Protein AF-0000000083139436 (afdb_homodimer)

Sequence (234 aa):
MANYTKTTIGKENRIELHEKLSLTGAEISLNELPAGANVPFVHSHKENEEIYGILSDNGKAIIDGEEISLSTGDWLKIAPAAKRQFFASDISGITYICIQVKENSLEHFTAEDAVIGMANYTKTTIGKENRIELHEKLSLTGAEISLNELPAGANVPFVHSHKENEEIYGILSDNGKAIIDGEEISLSTGDWLKIAPAAKRQFFASDISGITYICIQVKENSLEHFTAEDAVIG

Foldseek 3Di:
DDPFADDDDDDDQKDWCCVVGVDDFKIKMKHKFFAFDKDPDKDFADFKKKKKAWQAAWWWKAWQRDIGTGHHGDMDIDGRVIIMMIGHHNPGMTIMMMIIGGPPPDDDDDPRPDDDD/DDPFADDDDDDDQKDWCCVVGVDDFKIKMKHKFFAFDKDPDKDFADFKKKKKAWQAAWWWKQWQRDIGTGHHGDMDIDDRVIIMMIGHHNPGMTIMMMIIGGPPPDDDDDPRPDDDD

InterPro domains:
  IPR011051 RmlC-like cupin domain superfamily [SSF51182] (25-113)
  IPR014710 RmlC-like jelly roll fold [G3DSA:2.60.120.10] (4-113)

Solvent-accessible surface area (backbone atoms only — not comparable to full-atom values): 11478 Å² total; per-residue (Å²): 129,75,52,53,36,72,47,72,58,80,87,63,52,64,46,68,40,28,78,75,42,62,50,42,21,42,42,40,34,42,39,49,36,50,48,58,35,60,57,92,56,36,30,26,28,74,55,34,27,37,39,37,37,30,70,37,52,32,30,34,34,34,50,72,82,41,79,42,83,42,39,54,40,27,37,36,31,36,39,21,78,35,34,37,34,47,34,25,26,75,86,37,33,24,31,33,39,41,39,38,19,31,52,68,51,40,85,62,56,68,79,77,24,45,44,82,99,131,76,51,54,36,72,46,72,58,79,88,63,52,64,44,69,41,27,77,75,42,62,49,41,21,42,42,40,34,44,38,50,36,51,49,59,35,59,58,91,56,39,32,27,27,76,55,36,27,36,37,37,36,31,72,36,52,32,29,34,34,35,49,70,83,41,80,40,83,39,39,55,40,28,36,34,31,36,40,22,78,36,36,37,34,44,34,24,26,75,88,38,33,24,31,34,39,41,39,37,18,29,51,67,52,39,85,62,55,65,78,77,25,47,42,79,99

Radius of gyration: 17.18 Å; Cα contacts (8 Å, |Δi|>4): 654; chains: 2; bounding box: 32×51×44 Å

Organism: NCBI:txid33039

pLDDT: mean 97.53, std 3.24, range [72.38, 98.94]

Secondary structure (DSSP, 8-state):
--SEEEEE--S-SEEE-HHHHT-SS-EEEEEEEPTT-B-SS-EEESSEEEEEEEEEEEEEEEETTEEEEEETTEEEEE-TT--EEEEE-SSS-EEEEEEEEETT-----GGGTEEE-/--SEEEEE--S-SEEE-HHHHT-SS-EEEEEEEPTT-B-SS-EEESSEEEEEEEEEEEEEEEETTEEEEEETTEEEEE-TT--EEEEE-SSS-EEEEEEEEETT-----GGGTEEE-

Nearest PDB structures (foldseek):
  3cew-assembly1_A  TM=9.842E-01  e=1.072E-16  Bacteroides fragilis NCTC 9343
  6b8w-assembly1_B  TM=8.041E-01  e=2.301E-05  Enterobacter cloacae subsp. cloacae ATCC 13047
  1sef-assembly1_A  TM=8.215E-01  e=6.369E-05  Enterococcus faecalis V583
  2vpv-assembly1_B  TM=8.273E-01  e=9.778E-05  Saccharomyces cerevisiae
  1rc6-assembly1_A  TM=7.738E-01  e=1.032E-04  Escherichia coli

Structure (mmCIF, N/CA/C/O backbone):
data_AF-0000000083139436-model_v1
#
loop_
_entity.id
_entity.type
_entity.pdbx_description
1 polymer 'Cupin domain-containing protein'
#
loop_
_atom_site.group_PDB
_atom_site.id
_atom_site.type_symbol
_atom_site.label_atom_id
_atom_site.label_alt_id
_atom_site.label_comp_id
_atom_site.label_asym_id
_atom_site.label_entity_id
_atom_site.label_seq_id
_atom_site.pdbx_PDB_ins_code
_atom_site.Cartn_x
_atom_site.Cartn_y
_atom_site.Cartn_z
_atom_site.occupancy
_atom_site.B_iso_or_equiv
_atom_site.auth_seq_id
_atom_site.auth_comp_id
_atom_site.auth_asym_id
_atom_site.auth_atom_id
_atom_site.pdbx_PDB_model_num
ATOM 1 N N . MET A 1 1 ? -16.359 19.719 -0.354 1 72.38 1 MET A N 1
ATOM 2 C CA . MET A 1 1 ? -16.156 18.312 -0.022 1 72.38 1 MET A CA 1
ATOM 3 C C . MET A 1 1 ? -14.75 18.094 0.543 1 72.38 1 MET A C 1
ATOM 5 O O . MET A 1 1 ? -13.82 18.844 0.222 1 72.38 1 MET A O 1
ATOM 9 N N . ALA A 1 2 ? -14.594 17.219 1.49 1 91.56 2 ALA A N 1
ATOM 10 C CA . ALA A 1 2 ? -13.305 17.016 2.137 1 91.56 2 ALA A CA 1
ATOM 11 C C . ALA A 1 2 ? -12.273 16.484 1.148 1 91.56 2 ALA A C 1
ATOM 13 O O . ALA A 1 2 ? -12.617 15.734 0.23 1 91.56 2 ALA A O 1
ATOM 14 N N . ASN A 1 3 ? -11.078 16.844 1.243 1 97.5 3 ASN A N 1
ATOM 15 C CA . ASN A 1 3 ? -10 16.391 0.378 1 97.5 3 ASN A CA 1
ATOM 16 C C . ASN A 1 3 ? -9.383 15.094 0.885 1 97.5 3 ASN A C 1
ATOM 18 O O . ASN A 1 3 ? -8.227 14.781 0.578 1 97.5 3 ASN A O 1
ATOM 22 N N . TYR A 1 4 ? -10.18 14.461 1.749 1 98.38 4 TYR A N 1
ATOM 23 C CA . TYR A 1 4 ? -9.75 13.156 2.234 1 98.38 4 TYR A CA 1
ATOM 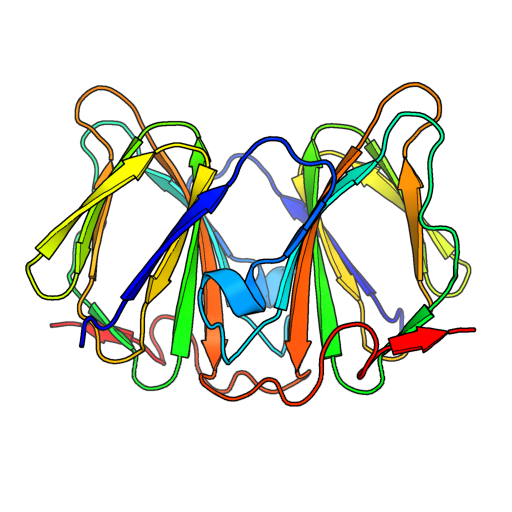24 C C . TYR A 1 4 ? -10.945 12.242 2.475 1 98.38 4 TYR A C 1
ATOM 26 O O . TYR A 1 4 ? -12.07 12.711 2.637 1 98.38 4 TYR A O 1
ATOM 34 N N . THR A 1 5 ? -10.734 10.977 2.441 1 98.38 5 THR A N 1
ATOM 35 C CA . THR A 1 5 ? -11.664 9.938 2.887 1 98.38 5 THR A CA 1
ATOM 36 C C . THR A 1 5 ? -10.977 8.992 3.877 1 98.38 5 THR A C 1
ATOM 38 O O . THR A 1 5 ? -9.773 8.742 3.773 1 98.38 5 THR A O 1
ATOM 41 N N . LYS A 1 6 ? -11.711 8.578 4.82 1 98.5 6 LYS A N 1
ATOM 42 C CA . LYS A 1 6 ? -11.195 7.664 5.836 1 98.5 6 LYS A CA 1
ATOM 43 C C . LYS A 1 6 ? -12.133 6.48 6.043 1 98.5 6 LYS A C 1
ATOM 45 O O . LYS A 1 6 ? -13.359 6.633 5.98 1 98.5 6 LYS A O 1
ATOM 50 N N . THR A 1 7 ? -11.578 5.352 6.25 1 98.62 7 THR A N 1
ATOM 51 C CA . THR A 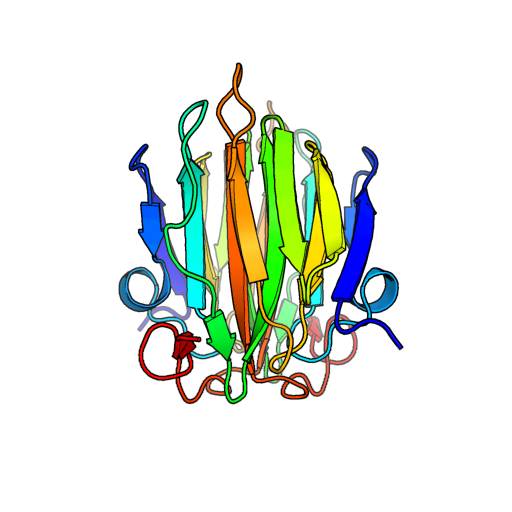1 7 ? -12.344 4.176 6.664 1 98.62 7 THR A CA 1
ATOM 52 C C . THR A 1 7 ? -11.586 3.383 7.723 1 98.62 7 THR A C 1
ATOM 54 O O . THR A 1 7 ? -10.391 3.604 7.93 1 98.62 7 THR A O 1
ATOM 57 N N . THR A 1 8 ? -12.266 2.57 8.422 1 98.5 8 THR A N 1
ATOM 58 C CA . THR A 1 8 ? -11.688 1.604 9.344 1 98.5 8 THR A CA 1
ATOM 59 C C . THR A 1 8 ? -12.008 0.178 8.906 1 98.5 8 THR A C 1
ATOM 61 O O . THR A 1 8 ? -13.164 -0.152 8.656 1 98.5 8 THR A O 1
ATOM 64 N N . ILE A 1 9 ? -10.906 -0.567 8.812 1 97.56 9 ILE A N 1
ATOM 65 C CA . ILE A 1 9 ? -11.156 -1.911 8.305 1 97.56 9 ILE A CA 1
ATOM 66 C C . ILE A 1 9 ? -11.352 -2.875 9.477 1 97.56 9 ILE A C 1
ATOM 68 O O . ILE A 1 9 ? -10.898 -2.607 10.586 1 97.56 9 ILE A O 1
ATOM 72 N N . GLY A 1 10 ? -12.055 -3.924 9.234 1 91.88 10 GLY A N 1
ATOM 73 C CA . GLY A 1 10 ? -12.25 -4.992 10.203 1 91.88 10 GLY A CA 1
ATOM 74 C C . GLY A 1 10 ? -11.266 -6.133 10.039 1 91.88 10 GLY A C 1
ATOM 75 O O . GLY A 1 10 ? -10.141 -5.93 9.578 1 91.88 10 GLY A O 1
ATOM 76 N N . LYS A 1 11 ? -11.641 -7.324 10.492 1 88.75 11 LYS A N 1
ATOM 77 C CA . LYS A 1 11 ? -10.766 -8.492 10.477 1 88.75 11 LYS A CA 1
ATOM 78 C C . LYS A 1 11 ? -11.188 -9.484 9.398 1 88.75 11 LYS A C 1
ATOM 80 O O . LYS A 1 11 ? -11 -10.695 9.555 1 88.75 11 LYS A O 1
ATOM 85 N N . GLU A 1 12 ? -11.766 -8.93 8.344 1 93.81 12 GLU A N 1
ATOM 86 C CA . GLU A 1 12 ? -12.141 -9.812 7.246 1 93.81 12 GLU A CA 1
ATOM 87 C C . GLU A 1 12 ? -10.906 -10.414 6.578 1 93.81 12 GLU A C 1
ATOM 89 O O . GLU A 1 12 ? -9.82 -9.82 6.613 1 93.81 12 GLU A O 1
ATOM 94 N N . ASN A 1 13 ? -11.078 -11.664 5.961 1 95.81 13 ASN A N 1
ATOM 95 C CA . ASN A 1 13 ? -9.977 -12.367 5.316 1 95.81 13 ASN A CA 1
ATOM 96 C C . ASN A 1 13 ? -9.445 -11.594 4.113 1 95.81 13 ASN A C 1
ATOM 98 O O . ASN A 1 13 ? -8.273 -11.727 3.754 1 95.81 13 ASN A O 1
ATOM 102 N N . ARG A 1 14 ? -10.359 -10.859 3.508 1 96.94 14 ARG A N 1
ATOM 103 C CA . ARG A 1 14 ? -9.961 -10.031 2.377 1 96.94 14 ARG A CA 1
ATOM 104 C C . ARG A 1 14 ? -10.75 -8.727 2.357 1 96.94 14 ARG A C 1
ATOM 106 O O . ARG A 1 14 ? -11.977 -8.734 2.459 1 96.94 14 ARG A O 1
ATOM 113 N N . ILE A 1 15 ? -10.031 -7.629 2.268 1 97.94 15 ILE A N 1
ATOM 114 C CA . ILE A 1 15 ? -10.633 -6.301 2.18 1 97.94 15 ILE A CA 1
ATOM 115 C C . ILE A 1 15 ? -10.078 -5.566 0.961 1 97.94 15 ILE A C 1
ATOM 117 O O . ILE A 1 15 ? -8.883 -5.609 0.69 1 97.94 15 ILE A O 1
ATOM 121 N N . GLU A 1 16 ? -10.938 -4.918 0.203 1 98.25 16 GLU A N 1
ATOM 122 C CA . GLU A 1 16 ? -10.547 -4.062 -0.916 1 98.25 16 GLU A CA 1
ATOM 123 C C . GLU A 1 16 ? -10.859 -2.598 -0.62 1 98.25 16 GLU A C 1
ATOM 125 O O . GLU A 1 16 ? -11.945 -2.27 -0.14 1 98.25 16 GLU A O 1
ATOM 130 N N . LEU A 1 17 ? -9.93 -1.745 -0.967 1 98.75 17 LEU A N 1
ATOM 131 C CA . LEU A 1 17 ? -10.039 -0.382 -0.457 1 98.75 17 LEU A CA 1
ATOM 132 C C . LEU A 1 17 ? -10.453 0.581 -1.564 1 98.75 17 LEU A C 1
ATOM 134 O O . LEU A 1 17 ? -10.836 1.722 -1.29 1 98.75 17 LEU A O 1
ATOM 138 N N . HIS A 1 18 ? -10.43 0.183 -2.816 1 98.69 18 HIS A N 1
ATOM 139 C CA . HIS A 1 18 ? -10.656 1.098 -3.93 1 98.69 18 HIS A CA 1
ATOM 140 C C . HIS A 1 18 ? -12 1.811 -3.791 1 98.69 18 HIS A C 1
ATOM 142 O O . HIS A 1 18 ? -12.055 3.043 -3.771 1 98.69 18 HIS A O 1
ATOM 148 N N . GLU A 1 19 ? -13.031 1.096 -3.654 1 97.88 19 GLU A N 1
ATOM 149 C CA . GLU A 1 19 ? -14.352 1.693 -3.535 1 97.88 19 GLU A CA 1
ATOM 150 C C . GLU A 1 19 ? -14.531 2.375 -2.182 1 97.88 19 GLU A C 1
ATOM 152 O O . GLU A 1 19 ? -15.102 3.463 -2.1 1 97.88 19 GLU A O 1
ATOM 157 N N . LYS A 1 20 ? -14.031 1.757 -1.074 1 98.12 20 LYS A N 1
ATOM 158 C CA . LYS A 1 20 ? -14.227 2.273 0.278 1 98.12 20 LYS A CA 1
ATOM 159 C C . LYS A 1 20 ? -13.617 3.666 0.426 1 98.12 20 LYS A C 1
ATOM 161 O O . LYS A 1 20 ? -14.125 4.492 1.188 1 98.12 20 LYS A O 1
ATOM 166 N N . LEU A 1 21 ? -12.562 3.91 -0.304 1 98.69 21 LEU A N 1
ATOM 167 C CA . LEU A 1 21 ? -11.836 5.164 -0.151 1 98.69 21 LEU A CA 1
ATOM 168 C C . LEU A 1 21 ? -11.922 6.004 -1.422 1 98.69 21 LEU A C 1
ATOM 170 O O . LEU A 1 21 ? -11.367 7.102 -1.485 1 98.69 21 LEU A O 1
ATOM 174 N N . SER A 1 22 ? -12.602 5.469 -2.445 1 98.38 22 SER A N 1
ATOM 175 C CA . SER A 1 22 ? -12.664 6.133 -3.744 1 98.38 22 SER A CA 1
ATOM 176 C C . SER A 1 22 ? -11.266 6.406 -4.293 1 98.38 22 SER A C 1
ATOM 178 O O . SER A 1 22 ? -10.969 7.527 -4.711 1 98.38 22 SER A O 1
ATOM 180 N N . LEU A 1 23 ? -10.445 5.395 -4.238 1 98.81 23 LEU A N 1
ATOM 181 C CA . LEU A 1 23 ? -9.094 5.531 -4.766 1 98.81 23 LEU A CA 1
ATOM 182 C C . LEU A 1 23 ? -9.117 5.75 -6.273 1 98.81 23 LEU A C 1
ATOM 184 O O . LEU A 1 23 ? -9.969 5.191 -6.973 1 98.81 23 LEU A O 1
ATOM 188 N N . THR A 1 24 ? -8.141 6.512 -6.766 1 98.88 24 THR A N 1
ATOM 189 C CA . THR A 1 24 ? -8.141 6.785 -8.195 1 98.88 24 THR A CA 1
ATOM 190 C C . THR A 1 24 ? -6.824 6.336 -8.836 1 98.88 24 THR A C 1
ATOM 192 O O . THR A 1 24 ? -6.746 6.16 -10.047 1 98.88 24 THR A O 1
ATOM 195 N N . GLY A 1 25 ? -5.762 6.133 -8.047 1 98.81 25 GLY A N 1
ATOM 196 C CA . GLY A 1 25 ? -4.465 5.785 -8.602 1 98.81 25 GLY A CA 1
ATOM 197 C C . GLY A 1 25 ? -4.031 4.367 -8.266 1 98.81 25 GLY A C 1
ATOM 198 O O . GLY A 1 25 ? -2.996 3.9 -8.742 1 98.81 25 GLY A O 1
ATOM 199 N N . ALA A 1 26 ? -4.871 3.654 -7.465 1 98.94 26 ALA A N 1
ATOM 200 C CA . ALA A 1 26 ? -4.484 2.314 -7.031 1 98.94 26 ALA A CA 1
ATOM 201 C C . ALA A 1 26 ? -5.707 1.49 -6.641 1 98.94 26 ALA A C 1
ATOM 203 O O . ALA A 1 26 ? -6.762 2.045 -6.324 1 98.94 26 ALA A O 1
ATOM 204 N N . GLU A 1 27 ? -5.621 0.234 -6.758 1 98.81 27 GLU A N 1
ATOM 205 C CA . GLU A 1 27 ? -6.426 -0.725 -6.008 1 98.81 27 GLU A CA 1
ATOM 206 C C . GLU A 1 27 ? -5.594 -1.415 -4.93 1 98.81 27 GLU A C 1
ATOM 208 O O . GLU A 1 27 ? -4.484 -1.877 -5.195 1 98.81 27 GLU A O 1
ATOM 213 N N . ILE A 1 28 ? -6.062 -1.432 -3.676 1 98.94 28 ILE A N 1
ATOM 214 C CA . ILE A 1 28 ? -5.352 -2.039 -2.555 1 98.94 28 ILE A CA 1
ATOM 215 C C . ILE A 1 28 ? -6.234 -3.105 -1.904 1 98.94 28 ILE A C 1
ATOM 217 O O . ILE A 1 28 ? -7.426 -2.883 -1.678 1 98.94 28 ILE A O 1
ATOM 221 N N . SER A 1 29 ? -5.648 -4.234 -1.656 1 98.75 29 SER A N 1
ATOM 222 C CA . SER A 1 29 ? -6.332 -5.246 -0.857 1 98.75 29 SER A CA 1
ATOM 223 C C . SER A 1 29 ? -5.457 -5.723 0.297 1 98.75 29 SER A C 1
ATOM 225 O O . SER A 1 29 ? -4.23 -5.801 0.162 1 98.75 29 SER A O 1
ATOM 227 N N . LEU A 1 30 ? -6.051 -5.938 1.401 1 98.69 30 LEU A N 1
ATOM 228 C CA . LEU A 1 30 ? -5.473 -6.656 2.531 1 98.69 30 LEU A CA 1
ATOM 229 C C . LEU A 1 30 ? -5.992 -8.086 2.588 1 98.69 30 LEU A C 1
ATOM 231 O O . LEU A 1 30 ? -7.203 -8.312 2.516 1 98.69 30 LEU A O 1
ATOM 235 N N . ASN A 1 31 ? -5.051 -9 2.703 1 98.62 31 ASN A N 1
ATOM 236 C CA . ASN A 1 31 ? -5.387 -10.398 2.506 1 98.62 31 ASN A CA 1
ATOM 237 C C . ASN A 1 31 ? -4.844 -11.273 3.637 1 98.62 31 ASN A C 1
ATOM 239 O O . ASN A 1 31 ? -3.717 -11.07 4.094 1 98.62 31 ASN A O 1
ATOM 243 N N . GLU A 1 32 ? -5.641 -12.172 4.039 1 98 32 GLU A N 1
ATOM 244 C CA . GLU A 1 32 ? -5.223 -13.242 4.938 1 98 32 GLU A CA 1
ATOM 245 C C . GLU A 1 32 ? -5.543 -14.617 4.348 1 98 32 GLU A C 1
ATOM 247 O O . GLU A 1 32 ? -6.699 -14.906 4.035 1 98 32 GLU A O 1
ATOM 252 N N . LEU A 1 33 ? -4.523 -15.43 4.129 1 98.38 33 LEU A N 1
ATOM 253 C CA . LEU A 1 33 ? -4.691 -16.828 3.768 1 98.38 33 LEU A CA 1
ATOM 254 C C . LEU A 1 33 ? -4.441 -17.734 4.969 1 98.38 33 LEU A C 1
ATOM 256 O O . LEU A 1 33 ? -3.41 -17.625 5.637 1 98.38 33 LEU A O 1
ATOM 260 N N . PRO A 1 34 ? -5.379 -18.609 5.262 1 97.88 34 PRO A N 1
ATOM 261 C CA . PRO A 1 34 ? -5.113 -19.547 6.348 1 97.88 34 PRO A CA 1
ATOM 262 C C . PRO A 1 34 ? -4.031 -20.562 5.996 1 97.88 34 PRO A C 1
ATOM 264 O O . PRO A 1 34 ? -3.656 -20.703 4.824 1 97.88 34 PRO A O 1
ATOM 267 N N . ALA A 1 35 ? -3.572 -21.219 7.055 1 98.44 35 ALA A N 1
ATOM 268 C CA . ALA A 1 35 ? -2.564 -22.266 6.852 1 98.44 35 ALA A CA 1
ATOM 269 C C . ALA A 1 35 ? -3.008 -23.25 5.777 1 98.44 35 ALA A C 1
ATOM 271 O O . ALA A 1 35 ? -4.16 -23.688 5.766 1 98.44 35 ALA A O 1
ATOM 272 N N . GLY A 1 36 ? -2.127 -23.5 4.82 1 98.38 36 GLY A N 1
ATOM 273 C CA . GLY A 1 36 ? -2.375 -24.5 3.799 1 98.38 36 GLY A CA 1
ATOM 274 C C . GLY A 1 36 ? -3.189 -23.984 2.633 1 98.38 36 GLY A C 1
ATOM 275 O O . GLY A 1 36 ? -3.346 -24.656 1.619 1 98.38 36 GLY A O 1
ATOM 276 N N . ALA A 1 37 ? -3.699 -22.797 2.717 1 98.44 37 ALA A N 1
ATOM 277 C CA . ALA A 1 37 ? -4.543 -22.234 1.663 1 98.44 37 ALA A CA 1
ATOM 278 C C . ALA A 1 37 ? -3.703 -21.594 0.572 1 98.44 37 ALA A C 1
ATOM 280 O O . ALA A 1 37 ? -2.494 -21.406 0.738 1 98.44 37 ALA A O 1
ATOM 281 N N . ASN A 1 38 ? -4.297 -21.344 -0.563 1 98.25 38 ASN A N 1
ATOM 282 C CA . ASN A 1 38 ? -3.658 -20.656 -1.676 1 98.25 38 ASN A CA 1
ATOM 283 C C . ASN A 1 38 ? -4.68 -19.906 -2.529 1 98.25 38 ASN A C 1
ATOM 285 O O . ASN A 1 38 ? -5.883 -20.172 -2.434 1 98.25 38 ASN A O 1
ATOM 289 N N . VAL A 1 39 ? -4.152 -18.922 -3.256 1 97.31 39 VAL A N 1
ATOM 290 C CA . VAL A 1 39 ? -4.938 -18.391 -4.367 1 97.31 39 VAL A CA 1
ATOM 291 C C . VAL A 1 39 ? -5.168 -19.5 -5.402 1 97.31 39 VAL A C 1
ATOM 293 O O . VAL A 1 39 ? -4.215 -20.109 -5.875 1 97.31 39 VAL A O 1
ATOM 296 N N . PRO A 1 40 ? -6.316 -19.703 -5.809 1 96.19 40 PRO A N 1
ATOM 297 C CA . PRO A 1 40 ? -6.629 -20.938 -6.543 1 96.19 40 PRO A CA 1
ATOM 298 C C . PRO A 1 40 ? -6.422 -20.781 -8.047 1 96.19 40 PRO A C 1
ATOM 300 O O . PRO A 1 40 ? -6.91 -21.609 -8.82 1 96.19 40 PRO A O 1
ATOM 303 N N . PHE A 1 41 ? -5.801 -19.797 -8.531 1 96.19 41 PHE A N 1
ATOM 304 C CA . PHE A 1 41 ? -5.527 -19.609 -9.953 1 96.19 41 PHE A CA 1
ATOM 305 C C . PHE A 1 41 ? -4.188 -18.922 -10.156 1 96.19 41 PHE A C 1
ATOM 307 O O . PHE A 1 41 ? -3.676 -18.266 -9.25 1 96.19 41 PHE A O 1
ATOM 314 N N . VAL A 1 42 ? -3.672 -19.156 -11.305 1 97.5 42 VAL A N 1
ATOM 315 C CA . VAL A 1 42 ? -2.518 -18.422 -11.812 1 97.5 42 VAL A CA 1
ATOM 316 C C . VAL A 1 42 ? -2.984 -17.297 -12.727 1 97.5 42 VAL A C 1
ATOM 318 O O . VAL A 1 42 ? -3.879 -17.484 -13.555 1 97.5 42 VAL A O 1
ATOM 321 N N . HIS A 1 43 ? -2.42 -16.094 -12.547 1 98.31 43 HIS A N 1
ATOM 322 C CA . HIS A 1 43 ? -2.844 -15.008 -13.422 1 98.31 43 HIS A CA 1
ATOM 323 C C . HIS A 1 43 ? -1.725 -13.992 -13.617 1 98.31 43 HIS A C 1
ATOM 325 O O . HIS A 1 43 ? -0.721 -14.023 -12.906 1 98.31 43 HIS A O 1
ATOM 331 N N . SER A 1 44 ? -1.79 -13.188 -14.641 1 98.31 44 SER A N 1
ATOM 332 C CA . SER A 1 44 ? -1.019 -11.984 -14.938 1 98.31 44 SER A CA 1
ATOM 333 C C . SER A 1 44 ? -1.927 -10.773 -15.109 1 98.31 44 SER A C 1
ATOM 335 O O . SER A 1 44 ? -3.129 -10.852 -14.844 1 98.31 44 SER A O 1
ATOM 337 N N . HIS A 1 45 ? -1.346 -9.688 -15.344 1 98.44 45 HIS A N 1
ATOM 338 C CA . HIS A 1 45 ? -2.123 -8.469 -15.57 1 98.44 45 HIS A CA 1
ATOM 339 C C . HIS A 1 45 ? -1.781 -7.836 -16.906 1 98.44 45 HIS A C 1
ATOM 341 O O . HIS A 1 45 ? -0.67 -8.008 -17.422 1 98.44 45 HIS A O 1
ATOM 347 N N . LYS A 1 46 ? -2.734 -7.117 -17.453 1 98.19 46 LYS A N 1
ATOM 348 C CA . LYS A 1 46 ? -2.549 -6.441 -18.734 1 98.19 46 LYS A CA 1
ATOM 349 C C . LYS A 1 46 ? -1.633 -5.23 -18.594 1 98.19 46 LYS A C 1
ATOM 351 O O . LYS A 1 46 ? -0.719 -5.035 -19.406 1 98.19 46 LYS A O 1
ATOM 356 N N . GLU A 1 47 ? -1.878 -4.406 -17.531 1 98.31 47 GLU A N 1
ATOM 357 C CA . GLU A 1 47 ? -1.19 -3.119 -17.484 1 98.31 47 GLU A CA 1
ATOM 358 C C . GLU A 1 47 ? -0.623 -2.852 -16.094 1 98.31 47 GLU A C 1
ATOM 360 O O . GLU A 1 47 ? 0.232 -1.979 -15.922 1 98.31 47 GLU A O 1
ATOM 365 N N . ASN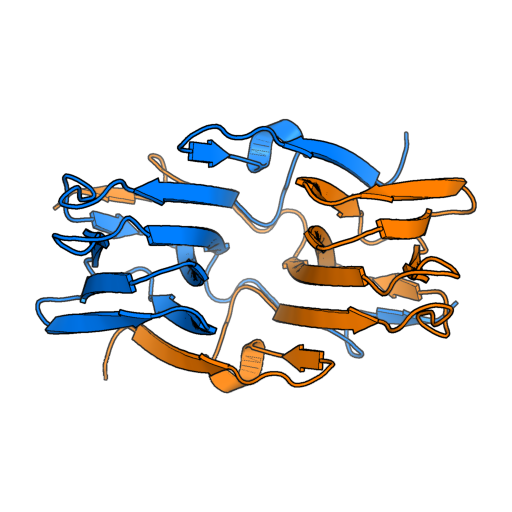 A 1 48 ? -1.137 -3.551 -15.117 1 98.75 48 ASN A N 1
ATOM 366 C CA . ASN A 1 48 ? -0.868 -3.131 -13.75 1 98.75 48 ASN A CA 1
ATOM 367 C C . ASN A 1 48 ? 0.313 -3.891 -13.148 1 98.75 48 ASN A C 1
ATOM 369 O O . ASN A 1 48 ? 0.364 -5.121 -13.219 1 98.75 48 ASN A O 1
ATOM 373 N N . GLU A 1 49 ? 1.262 -3.143 -12.625 1 98.56 49 GLU A N 1
ATOM 374 C CA . GLU A 1 49 ? 2.25 -3.713 -11.711 1 98.56 49 GLU A CA 1
ATOM 375 C C . GLU A 1 49 ? 1.651 -3.951 -10.328 1 98.56 49 GLU A C 1
ATOM 377 O O . GLU A 1 49 ? 0.884 -3.125 -9.828 1 98.56 49 GLU A O 1
ATOM 382 N N . GLU A 1 50 ? 2.012 -5.043 -9.727 1 98.88 50 GLU A N 1
ATOM 383 C CA . GLU A 1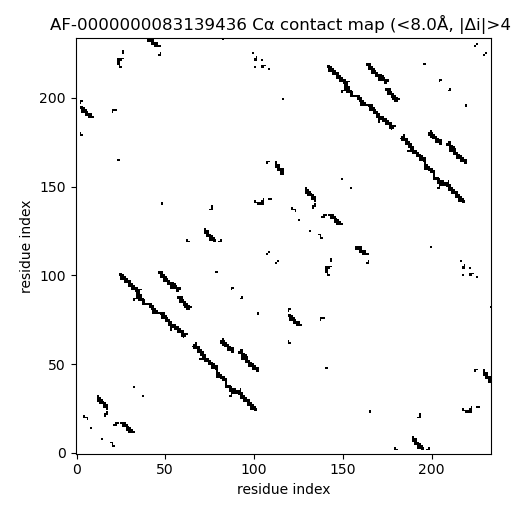 50 ? 1.535 -5.32 -8.375 1 98.88 50 GLU A CA 1
ATOM 384 C C . GLU A 1 50 ? 2.686 -5.309 -7.375 1 98.88 50 GLU A C 1
ATOM 386 O O . GLU A 1 50 ? 3.775 -5.805 -7.664 1 98.88 50 GLU A O 1
ATOM 391 N N . ILE A 1 51 ? 2.484 -4.691 -6.25 1 98.94 51 ILE A N 1
ATOM 392 C CA . ILE A 1 51 ? 3.422 -4.605 -5.133 1 98.94 51 ILE A CA 1
ATOM 393 C C . ILE A 1 51 ? 2.84 -5.312 -3.914 1 98.94 51 ILE A C 1
ATOM 395 O O . ILE A 1 51 ? 1.723 -5.012 -3.486 1 98.94 51 ILE A O 1
ATOM 399 N N . TYR A 1 52 ? 3.549 -6.305 -3.395 1 98.94 52 TYR A N 1
ATOM 400 C CA . TYR A 1 52 ? 3.098 -7.102 -2.26 1 98.94 52 TYR A CA 1
ATOM 401 C C . TYR A 1 52 ? 3.965 -6.844 -1.034 1 98.94 52 TYR A C 1
ATOM 403 O O . TYR A 1 52 ? 5.188 -6.73 -1.144 1 98.94 52 TYR A O 1
ATOM 411 N N . GLY A 1 53 ? 3.404 -6.664 0.087 1 98.88 53 GLY A N 1
ATOM 412 C CA . GLY A 1 53 ? 4.082 -6.664 1.374 1 98.88 53 GLY A CA 1
ATOM 413 C C . GLY A 1 53 ? 3.596 -7.758 2.307 1 98.88 53 GLY A C 1
ATOM 414 O O . GLY A 1 53 ? 2.395 -7.875 2.559 1 98.88 53 GLY A O 1
ATOM 415 N N . ILE A 1 54 ? 4.504 -8.523 2.783 1 98.81 54 ILE A N 1
ATOM 416 C CA . ILE A 1 54 ? 4.16 -9.57 3.734 1 98.81 54 ILE A CA 1
ATOM 417 C C . ILE A 1 54 ? 4.145 -9 5.148 1 98.81 54 ILE A C 1
ATOM 419 O O . ILE A 1 54 ? 5.188 -8.602 5.676 1 98.81 54 ILE A O 1
ATOM 423 N N . LEU A 1 55 ? 2.982 -9.016 5.734 1 97.69 55 LEU A N 1
ATOM 424 C CA . LEU A 1 55 ? 2.762 -8.32 7 1 97.69 55 LEU A CA 1
ATOM 425 C C . LEU A 1 55 ? 2.949 -9.266 8.18 1 97.69 55 LEU A C 1
ATOM 427 O O . LEU A 1 55 ? 3.377 -8.844 9.258 1 97.69 55 LEU A O 1
ATOM 431 N N . SER A 1 56 ? 2.535 -10.461 8.008 1 97 56 SER A N 1
ATOM 432 C CA . SER A 1 56 ? 2.732 -11.438 9.07 1 97 56 SER A CA 1
ATOM 433 C C . SER A 1 56 ? 2.857 -12.852 8.5 1 97 56 SER A C 1
ATOM 435 O O . SER A 1 56 ? 2.246 -13.172 7.48 1 97 56 SER A O 1
ATOM 437 N N . ASP A 1 57 ? 3.656 -13.672 9.156 1 97.75 57 ASP A N 1
ATOM 438 C CA . ASP A 1 57 ? 3.854 -15.094 8.93 1 97.75 57 ASP A CA 1
ATOM 439 C C . ASP A 1 57 ? 4.52 -15.352 7.582 1 97.75 57 ASP A C 1
ATOM 441 O O . ASP A 1 57 ? 5.426 -14.625 7.18 1 97.75 57 ASP A O 1
ATOM 445 N N . ASN A 1 58 ? 4.324 -16.578 7.035 1 98 58 ASN A N 1
ATOM 446 C CA . ASN A 1 58 ? 5.125 -16.969 5.879 1 98 58 ASN A CA 1
ATOM 447 C C . ASN A 1 58 ? 4.301 -17.75 4.867 1 98 58 ASN A C 1
ATOM 449 O O . ASN A 1 58 ? 3.201 -18.219 5.176 1 98 58 ASN A O 1
ATOM 453 N N . GLY A 1 59 ? 4.855 -17.891 3.715 1 98.62 59 GLY A N 1
ATOM 454 C CA . GLY A 1 59 ? 4.309 -18.625 2.592 1 98.62 59 GLY A CA 1
ATOM 455 C C . GLY A 1 59 ? 5.254 -18.703 1.408 1 98.62 59 GLY A C 1
ATOM 456 O O . GLY A 1 59 ? 6.469 -18.812 1.584 1 98.62 59 GLY A O 1
ATOM 457 N N . LYS A 1 60 ? 4.641 -18.766 0.26 1 98.81 60 LYS A N 1
ATOM 458 C CA . LYS A 1 60 ? 5.434 -18.734 -0.964 1 98.81 60 LYS A CA 1
ATOM 459 C C . LYS A 1 60 ? 4.625 -18.188 -2.135 1 98.81 60 LYS A C 1
ATOM 461 O O . LYS A 1 60 ? 3.396 -18.125 -2.068 1 98.81 60 LYS A O 1
ATOM 466 N N . ALA A 1 61 ? 5.316 -17.781 -3.135 1 98.75 61 ALA A N 1
ATOM 467 C CA . ALA A 1 61 ? 4.742 -17.422 -4.43 1 98.75 61 ALA A CA 1
ATOM 468 C C . ALA A 1 61 ? 5.406 -18.203 -5.559 1 98.75 61 ALA A C 1
ATOM 470 O O . ALA A 1 61 ? 6.59 -18.547 -5.48 1 98.75 61 ALA A O 1
ATOM 471 N N . ILE A 1 62 ? 4.645 -18.516 -6.516 1 98.5 62 ILE A N 1
ATOM 472 C CA . ILE A 1 62 ? 5.176 -18.984 -7.793 1 98.5 62 ILE A CA 1
ATOM 473 C C . ILE A 1 62 ? 5.047 -17.875 -8.836 1 98.5 62 ILE A C 1
ATOM 475 O O . ILE A 1 62 ? 3.941 -17.438 -9.148 1 98.5 62 ILE A O 1
ATOM 479 N N . ILE A 1 63 ? 6.172 -17.422 -9.352 1 98.44 63 ILE A N 1
ATOM 480 C CA . ILE A 1 63 ? 6.199 -16.375 -10.359 1 98.44 63 ILE A CA 1
ATOM 481 C C . ILE A 1 63 ? 6.934 -16.859 -11.602 1 98.44 63 ILE A C 1
ATOM 483 O O . ILE A 1 63 ? 8.133 -17.156 -11.555 1 98.44 63 ILE A O 1
ATOM 487 N N . ASP A 1 64 ? 6.207 -16.984 -12.648 1 98.19 64 ASP A N 1
ATOM 488 C CA . ASP A 1 64 ? 6.73 -17.516 -13.906 1 98.19 64 ASP A CA 1
ATOM 489 C C . ASP A 1 64 ? 7.434 -18.859 -13.688 1 98.19 64 ASP A C 1
ATOM 491 O O . ASP A 1 64 ? 8.531 -19.078 -14.203 1 98.19 64 ASP A O 1
ATOM 495 N N . GLY A 1 65 ? 6.855 -19.562 -12.805 1 97 65 GLY A N 1
ATOM 496 C CA . GLY A 1 65 ? 7.332 -20.922 -12.594 1 97 65 GLY A CA 1
ATOM 497 C C . GLY A 1 65 ? 8.391 -21.016 -11.508 1 97 65 GLY A C 1
ATOM 498 O O . GLY A 1 65 ? 8.789 -22.125 -11.125 1 97 65 GLY A O 1
ATOM 499 N N . GLU A 1 66 ? 8.852 -19.969 -11.039 1 97.88 66 GLU A N 1
ATOM 500 C CA . GLU A 1 66 ? 9.867 -19.953 -9.992 1 97.88 66 GLU A CA 1
ATOM 501 C C . GLU A 1 66 ? 9.227 -19.828 -8.609 1 97.88 66 GLU A C 1
ATOM 503 O O . GLU A 1 66 ? 8.359 -18.984 -8.391 1 97.88 66 GLU A O 1
ATOM 508 N N . GLU A 1 67 ? 9.648 -20.672 -7.719 1 98.19 67 GLU A N 1
ATOM 509 C CA . GLU A 1 67 ? 9.148 -20.594 -6.348 1 98.19 67 GLU A CA 1
ATOM 510 C C . GLU A 1 67 ? 9.945 -19.594 -5.523 1 98.19 67 GLU A C 1
ATOM 512 O O . GLU A 1 67 ? 11.18 -19.656 -5.48 1 98.19 67 GLU A O 1
ATOM 517 N N . ILE A 1 68 ? 9.297 -18.75 -4.887 1 98.31 68 ILE A N 1
ATOM 518 C CA . ILE A 1 68 ? 9.891 -17.703 -4.051 1 98.31 68 ILE A CA 1
ATOM 519 C C . ILE A 1 68 ? 9.352 -17.812 -2.629 1 98.31 68 ILE A C 1
ATOM 521 O O . ILE A 1 68 ? 8.133 -17.75 -2.416 1 98.31 68 ILE A O 1
ATOM 525 N N . SER A 1 69 ? 10.219 -17.953 -1.653 1 98.62 69 SER A N 1
ATOM 526 C CA . SER A 1 69 ? 9.781 -17.969 -0.263 1 98.62 69 SER A CA 1
ATOM 527 C C . SER A 1 69 ? 9.359 -16.562 0.194 1 98.62 69 SER A C 1
ATOM 529 O O . SER A 1 69 ? 10.008 -15.578 -0.156 1 98.62 69 SER A O 1
ATOM 531 N N . LEU A 1 70 ? 8.344 -16.516 1.004 1 98.75 70 LEU A N 1
ATOM 532 C CA . LEU A 1 70 ? 7.828 -15.258 1.548 1 98.75 70 LEU A CA 1
ATOM 533 C C . LEU A 1 70 ? 7.859 -15.281 3.072 1 98.75 70 LEU A C 1
ATOM 535 O O . LEU A 1 70 ? 7.457 -16.266 3.693 1 98.75 70 LEU A O 1
ATOM 539 N N . SER A 1 71 ? 8.32 -14.234 3.658 1 98.44 71 SER A N 1
ATOM 540 C CA . SER A 1 71 ? 8.328 -14.055 5.109 1 98.44 71 SER A CA 1
ATOM 541 C C . SER A 1 71 ? 7.988 -12.617 5.492 1 98.44 71 SER A C 1
ATOM 543 O O . SER A 1 71 ? 8.133 -11.703 4.676 1 98.44 71 SER A O 1
ATOM 545 N N . THR A 1 72 ? 7.598 -12.484 6.766 1 98 72 THR A N 1
ATOM 546 C CA . THR A 1 72 ? 7.293 -11.164 7.289 1 98 72 THR A CA 1
ATOM 547 C C . THR A 1 72 ? 8.414 -10.18 6.965 1 98 72 THR A C 1
ATOM 549 O O . THR A 1 72 ? 9.594 -10.477 7.18 1 98 72 THR A O 1
ATOM 552 N N . GLY A 1 73 ? 8.039 -9.039 6.387 1 98.38 73 GLY A N 1
ATOM 553 C CA . GLY A 1 73 ? 9.039 -8.031 6.055 1 98.38 73 GLY A CA 1
ATOM 554 C C . GLY A 1 73 ? 9.469 -8.07 4.602 1 98.38 73 GLY A C 1
ATOM 555 O O . GLY A 1 73 ? 10.117 -7.148 4.117 1 98.38 73 GLY A O 1
ATOM 556 N N . ASP A 1 74 ? 9.086 -9.141 3.916 1 98.88 74 ASP A N 1
ATOM 557 C CA . ASP A 1 74 ? 9.367 -9.203 2.486 1 98.88 74 ASP A CA 1
ATOM 558 C C . ASP A 1 74 ? 8.43 -8.289 1.702 1 98.88 74 ASP A C 1
ATOM 560 O O . ASP A 1 74 ? 7.242 -8.203 2.008 1 98.88 74 ASP A O 1
ATOM 564 N N . TRP A 1 75 ? 8.953 -7.629 0.698 1 98.94 75 TRP A N 1
ATOM 565 C CA . TRP A 1 75 ? 8.211 -6.855 -0.289 1 98.94 75 TRP A CA 1
ATOM 566 C C . TRP A 1 75 ? 8.602 -7.258 -1.706 1 98.94 75 TRP A C 1
ATOM 568 O O . TRP A 1 75 ? 9.773 -7.504 -1.986 1 98.94 75 TRP A O 1
ATOM 578 N N . LEU A 1 76 ? 7.59 -7.309 -2.607 1 98.88 76 LEU A N 1
ATOM 579 C CA . LEU A 1 76 ? 7.793 -7.719 -3.992 1 98.88 76 LEU A CA 1
ATOM 580 C C . LEU A 1 76 ? 7.141 -6.73 -4.953 1 98.88 76 LEU A C 1
ATOM 582 O O . LEU A 1 76 ? 6.039 -6.242 -4.699 1 98.88 76 LEU A O 1
ATOM 586 N N . LYS A 1 77 ? 7.824 -6.5 -6.008 1 98.88 77 LYS A N 1
ATOM 587 C CA . LYS A 1 77 ? 7.199 -5.961 -7.211 1 98.88 77 LYS A CA 1
ATOM 588 C C . LYS A 1 77 ? 7.062 -7.035 -8.289 1 98.88 77 LYS A C 1
ATOM 590 O O . LYS A 1 77 ? 8.023 -7.758 -8.578 1 98.88 77 LYS A O 1
ATOM 595 N N . ILE A 1 78 ? 5.934 -7.184 -8.836 1 98.88 78 ILE A N 1
ATOM 596 C CA . ILE A 1 78 ? 5.664 -8.141 -9.906 1 98.88 78 ILE A CA 1
ATOM 597 C C . ILE A 1 78 ? 5.184 -7.406 -11.148 1 98.88 78 ILE A C 1
ATOM 599 O O . ILE A 1 78 ? 4.195 -6.672 -11.102 1 98.88 78 ILE A O 1
ATOM 603 N N . ALA A 1 79 ? 5.879 -7.594 -12.242 1 98.69 79 ALA A N 1
ATOM 604 C CA . ALA A 1 79 ? 5.547 -6.949 -13.516 1 98.69 79 ALA A CA 1
ATOM 605 C C . ALA A 1 79 ? 4.227 -7.48 -14.07 1 98.69 79 ALA A C 1
ATOM 607 O O . ALA A 1 79 ? 3.838 -8.617 -13.773 1 98.69 79 ALA A O 1
ATOM 608 N N . PRO A 1 80 ? 3.58 -6.68 -14.898 1 98.5 80 PRO A N 1
ATOM 609 C CA . PRO A 1 80 ? 2.268 -7.082 -15.414 1 98.5 80 PRO A CA 1
ATOM 610 C C . PRO A 1 80 ? 2.291 -8.445 -16.094 1 98.5 80 PRO A C 1
ATOM 612 O O . PRO A 1 80 ? 1.378 -9.25 -15.906 1 98.5 80 PRO A O 1
ATOM 615 N N . ALA A 1 81 ? 3.354 -8.797 -16.766 1 97.5 81 ALA A N 1
ATOM 616 C CA . ALA A 1 81 ? 3.361 -9.992 -17.609 1 97.5 81 ALA A CA 1
ATOM 617 C C . ALA A 1 81 ? 3.619 -11.242 -16.781 1 97.5 81 ALA A C 1
ATOM 619 O O . ALA A 1 81 ? 3.404 -12.359 -17.25 1 97.5 81 ALA A O 1
ATOM 620 N N . ALA A 1 82 ? 4.145 -11.109 -15.617 1 98.44 82 ALA A N 1
ATOM 621 C CA . ALA A 1 82 ? 4.508 -12.258 -14.789 1 98.44 82 ALA A CA 1
ATOM 622 C C . ALA A 1 82 ? 3.268 -13.023 -14.336 1 98.44 82 ALA A C 1
ATOM 624 O O . ALA A 1 82 ? 2.295 -12.43 -13.875 1 98.44 82 ALA A O 1
ATOM 625 N N . LYS A 1 83 ? 3.326 -14.281 -14.555 1 98.5 83 LYS A N 1
ATOM 626 C CA . LYS A 1 83 ? 2.301 -15.156 -13.992 1 98.5 83 LYS A CA 1
ATOM 627 C C . LYS A 1 83 ? 2.604 -15.492 -12.531 1 98.5 83 LYS A C 1
ATOM 629 O O . LYS A 1 83 ? 3.707 -15.938 -12.211 1 98.5 83 LYS A O 1
ATOM 634 N N . ARG A 1 84 ? 1.567 -15.336 -11.641 1 98.56 84 ARG A N 1
ATOM 635 C CA . ARG A 1 84 ? 1.869 -15.484 -10.227 1 98.56 84 ARG A CA 1
ATOM 636 C C . ARG A 1 84 ? 0.752 -16.234 -9.5 1 98.56 84 ARG A C 1
ATOM 638 O O . ARG A 1 84 ? -0.408 -16.172 -9.914 1 98.56 84 ARG A O 1
ATOM 645 N N . GLN A 1 85 ? 1.149 -16.906 -8.516 1 98.69 85 GLN A N 1
ATOM 646 C CA . GLN A 1 85 ? 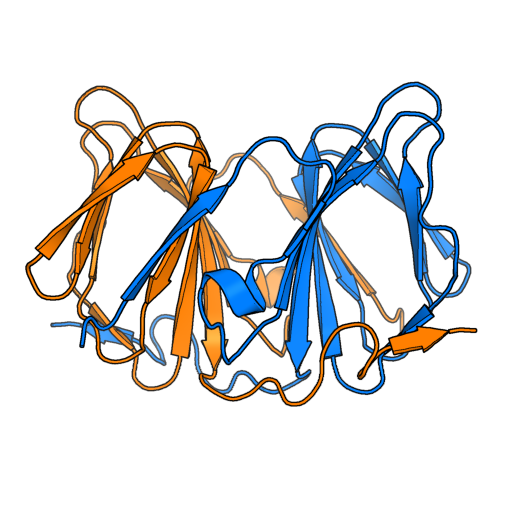0.267 -17.594 -7.566 1 98.69 85 GLN A CA 1
ATOM 647 C C . GLN A 1 85 ? 0.857 -17.578 -6.16 1 98.69 85 GLN A C 1
ATOM 649 O O . GLN A 1 85 ? 2.059 -17.797 -5.984 1 98.69 85 GLN A O 1
ATOM 654 N N . PHE A 1 86 ? -0.023 -17.344 -5.148 1 98.69 86 PHE A N 1
ATOM 655 C CA . PHE A 1 86 ? 0.452 -17.219 -3.777 1 98.69 86 PHE A CA 1
ATOM 656 C C . PHE A 1 86 ? -0.064 -18.375 -2.916 1 98.69 86 PHE A C 1
ATOM 658 O O . PHE A 1 86 ? -1.186 -18.844 -3.109 1 98.69 86 PHE A O 1
ATOM 665 N N . PHE A 1 87 ? 0.733 -18.734 -1.937 1 98.75 87 PHE A N 1
ATOM 666 C CA . PHE A 1 87 ? 0.444 -19.828 -1.017 1 98.75 87 PHE A CA 1
ATOM 667 C C . PHE A 1 87 ? 0.798 -19.438 0.414 1 98.75 87 PHE A C 1
ATOM 669 O O . PHE A 1 87 ? 1.854 -18.844 0.66 1 98.75 87 PHE A O 1
ATOM 676 N N . ALA A 1 88 ? -0.145 -19.828 1.366 1 98.69 88 ALA A N 1
ATOM 677 C CA . ALA A 1 88 ? 0.262 -19.859 2.768 1 98.69 88 ALA A CA 1
ATOM 678 C C . ALA A 1 88 ? 1.102 -21.094 3.07 1 98.69 88 ALA A C 1
ATOM 680 O O . ALA A 1 88 ? 1.088 -22.062 2.305 1 98.69 88 ALA A O 1
ATOM 681 N N . SER A 1 89 ? 1.873 -21 4.078 1 98.12 89 SER A N 1
ATOM 682 C CA . SER A 1 89 ? 2.547 -22.203 4.551 1 98.12 89 SER A CA 1
ATOM 683 C C . SER A 1 89 ? 1.546 -23.219 5.074 1 98.12 89 SER A C 1
ATOM 685 O O . SER A 1 89 ? 0.377 -22.906 5.297 1 98.12 89 SER A O 1
ATOM 687 N N . ASP A 1 90 ? 2.084 -24.453 5.281 1 96.88 90 ASP A N 1
ATOM 688 C CA . ASP A 1 90 ? 1.213 -25.531 5.758 1 96.88 90 ASP A CA 1
ATOM 689 C C . ASP A 1 90 ? 0.85 -25.328 7.227 1 96.88 90 ASP A C 1
ATOM 691 O O . ASP A 1 90 ? -0.211 -25.766 7.676 1 96.88 90 ASP A O 1
ATOM 695 N N . ILE A 1 91 ? 1.611 -24.594 7.973 1 96.44 91 ILE A N 1
ATOM 696 C CA . ILE A 1 91 ? 1.457 -24.625 9.422 1 96.44 91 ILE A CA 1
ATOM 697 C C . ILE A 1 91 ? 1.045 -23.25 9.922 1 96.44 91 ILE A C 1
ATOM 699 O O . ILE A 1 91 ? 0.617 -23.094 11.07 1 96.44 91 ILE A O 1
ATOM 703 N N . SER A 1 92 ? 1.24 -22.297 9.102 1 96.88 92 SER A N 1
ATOM 704 C CA . SER A 1 92 ? 0.873 -20.938 9.484 1 96.88 92 SER A CA 1
ATOM 705 C C . SER A 1 92 ? 0.149 -20.219 8.352 1 96.88 92 SER A C 1
ATOM 707 O O . SER A 1 92 ? 0.426 -20.453 7.18 1 96.88 92 SER A O 1
ATOM 709 N N . GLY A 1 93 ? -0.806 -19.359 8.703 1 97.56 93 GLY A N 1
ATOM 710 C CA . GLY A 1 93 ? -1.387 -18.453 7.727 1 97.56 93 GLY A CA 1
ATOM 711 C C . GLY A 1 93 ? -0.417 -17.391 7.242 1 97.56 93 GLY A C 1
ATOM 712 O O . GLY A 1 93 ? 0.747 -17.375 7.648 1 97.56 93 GLY A O 1
ATOM 713 N N . ILE A 1 94 ? -0.814 -16.594 6.367 1 98.5 94 ILE A N 1
ATOM 714 C CA . ILE A 1 94 ? -0.025 -15.469 5.879 1 98.5 94 ILE A CA 1
ATOM 715 C C . ILE A 1 94 ? -0.933 -14.258 5.656 1 98.5 94 ILE A C 1
ATOM 717 O O . ILE A 1 94 ? -2.062 -14.406 5.18 1 98.5 94 ILE A O 1
ATOM 721 N N . THR A 1 95 ? -0.509 -13.102 6.113 1 98.25 95 THR A N 1
ATOM 722 C CA . THR A 1 95 ? -1.19 -11.836 5.859 1 98.25 95 THR A CA 1
ATOM 723 C C . THR A 1 95 ? -0.339 -10.93 4.973 1 98.25 95 THR A C 1
ATOM 725 O O . THR A 1 95 ? 0.863 -10.781 5.203 1 98.25 95 THR A O 1
ATOM 728 N N . TYR A 1 96 ? -0.942 -10.414 3.914 1 98.69 96 TYR A N 1
ATOM 729 C CA . TYR A 1 96 ? -0.183 -9.562 3.004 1 98.69 96 TYR A CA 1
ATOM 730 C C . TYR A 1 96 ? -1.062 -8.453 2.432 1 98.69 96 TYR A C 1
ATOM 732 O O . TYR A 1 96 ? -2.291 -8.562 2.445 1 98.69 96 TYR A O 1
ATOM 740 N N . ILE A 1 97 ? -0.477 -7.414 2.062 1 98.94 97 ILE A N 1
ATOM 741 C CA . ILE A 1 97 ? -1.102 -6.336 1.304 1 98.94 97 ILE A CA 1
ATOM 742 C C . ILE A 1 97 ? -0.755 -6.48 -0.176 1 98.94 97 ILE A C 1
ATOM 744 O O . ILE A 1 97 ? 0.361 -6.871 -0.524 1 98.94 97 ILE A O 1
ATOM 748 N N . CYS A 1 98 ? -1.688 -6.297 -1.061 1 98.94 98 CYS A N 1
ATOM 749 C CA . CYS A 1 98 ? -1.479 -6.188 -2.5 1 98.94 98 CYS A CA 1
ATOM 750 C C . CYS A 1 98 ? -1.867 -4.801 -3.004 1 98.94 98 CYS A C 1
ATOM 752 O O . CYS A 1 98 ? -2.988 -4.344 -2.775 1 98.94 98 CYS A O 1
ATOM 754 N N . ILE A 1 99 ? -0.957 -4.102 -3.6 1 98.94 99 ILE A N 1
ATOM 755 C CA . ILE A 1 99 ? -1.147 -2.781 -4.191 1 98.94 99 ILE A CA 1
ATOM 756 C C . ILE A 1 99 ? -1.038 -2.875 -5.711 1 98.94 99 ILE A C 1
ATOM 758 O O . ILE A 1 99 ? 0.021 -3.217 -6.242 1 98.94 99 ILE A O 1
ATOM 762 N N . GLN A 1 100 ? -2.102 -2.666 -6.391 1 98.88 100 GLN A N 1
ATOM 763 C CA . GLN A 1 100 ? -2.162 -2.664 -7.848 1 98.88 100 GLN A CA 1
ATOM 764 C C . GLN A 1 100 ? -2.135 -1.241 -8.398 1 98.88 100 GLN A C 1
ATOM 766 O O . GLN A 1 100 ? -2.963 -0.409 -8.023 1 98.88 100 GLN A O 1
ATOM 771 N N . VAL A 1 101 ? -1.184 -0.907 -9.266 1 98.94 101 VAL A N 1
ATOM 772 C CA . VAL A 1 101 ? -1.019 0.411 -9.867 1 98.94 101 VAL A CA 1
ATOM 773 C C . VAL A 1 101 ? -0.694 0.262 -11.359 1 98.94 101 VAL A C 1
ATOM 775 O O . VAL A 1 101 ? -0.112 -0.741 -11.773 1 98.94 101 VAL A O 1
ATOM 778 N N . LYS A 1 102 ? -1.041 1.276 -12.172 1 98.88 102 LYS A N 1
ATOM 779 C CA . LYS A 1 102 ? -0.644 1.217 -13.578 1 98.88 102 LYS A CA 1
ATOM 780 C C . LYS A 1 102 ? 0.87 1.341 -13.727 1 98.88 102 LYS A C 1
ATOM 782 O O . LYS A 1 102 ? 1.468 2.309 -13.25 1 98.88 102 LYS A O 1
ATOM 787 N N . GLU A 1 103 ? 1.423 0.365 -14.414 1 98.81 103 GLU A N 1
ATOM 788 C CA . GLU A 1 103 ? 2.865 0.4 -14.625 1 98.81 103 GLU A CA 1
ATOM 789 C C . GLU A 1 103 ? 3.289 1.697 -15.312 1 98.81 103 GLU A C 1
ATOM 791 O O . GLU A 1 103 ? 2.625 2.158 -16.25 1 98.81 103 GLU A O 1
ATOM 796 N N . ASN A 1 104 ? 4.375 2.342 -14.836 1 98.69 104 ASN A N 1
ATOM 797 C CA . ASN A 1 104 ? 5.023 3.516 -15.414 1 98.69 104 ASN A CA 1
ATOM 798 C C . ASN A 1 104 ? 4.137 4.754 -15.312 1 98.69 104 ASN A C 1
ATOM 800 O O . ASN A 1 104 ? 4.277 5.691 -16.094 1 98.69 104 ASN A O 1
ATOM 804 N N . SER A 1 105 ? 3.193 4.746 -14.367 1 98.75 105 SER A N 1
ATOM 805 C CA . SER A 1 105 ? 2.258 5.863 -14.289 1 98.75 105 SER A CA 1
ATOM 806 C C . SER A 1 105 ? 2.803 6.977 -13.406 1 98.75 105 SER A C 1
ATOM 808 O O . SER A 1 105 ? 2.354 8.125 -13.492 1 98.75 105 SER A O 1
ATOM 810 N N . LEU A 1 106 ? 3.645 6.66 -12.438 1 98.62 106 LEU A N 1
ATOM 811 C CA . LEU A 1 106 ? 4.145 7.672 -11.516 1 98.62 106 LEU A CA 1
ATOM 812 C C . LEU A 1 106 ? 5.156 8.586 -12.203 1 98.62 106 LEU A C 1
ATOM 814 O O . LEU A 1 106 ? 6.152 8.109 -12.75 1 98.62 106 LEU A O 1
ATOM 818 N N . GLU A 1 107 ? 4.926 9.867 -12.203 1 97.75 107 GLU A N 1
ATOM 819 C CA . GLU A 1 107 ? 5.805 10.812 -12.875 1 97.75 107 GLU A CA 1
ATOM 820 C C . GLU A 1 107 ? 6.797 11.438 -11.898 1 97.75 107 GLU A C 1
ATOM 822 O O . GLU A 1 107 ? 7.984 11.555 -12.203 1 97.75 107 GLU A O 1
ATOM 827 N N . HIS A 1 108 ? 6.359 11.969 -10.812 1 96.94 108 HIS A N 1
ATOM 828 C CA . HIS A 1 108 ? 7.117 12.57 -9.719 1 96.94 108 HIS A CA 1
ATOM 829 C C . HIS A 1 108 ? 6.66 12.023 -8.367 1 96.94 108 HIS A C 1
ATOM 831 O O . HIS A 1 108 ? 5.52 11.57 -8.234 1 96.94 108 HIS A O 1
ATOM 837 N N . PHE A 1 109 ? 7.574 12.008 -7.477 1 96.38 109 PHE A N 1
ATOM 838 C CA . PHE A 1 109 ? 7.184 11.523 -6.156 1 96.38 109 PHE A CA 1
ATOM 839 C C . PHE A 1 109 ? 7.988 12.219 -5.066 1 96.38 109 PHE A C 1
ATOM 841 O O . PHE A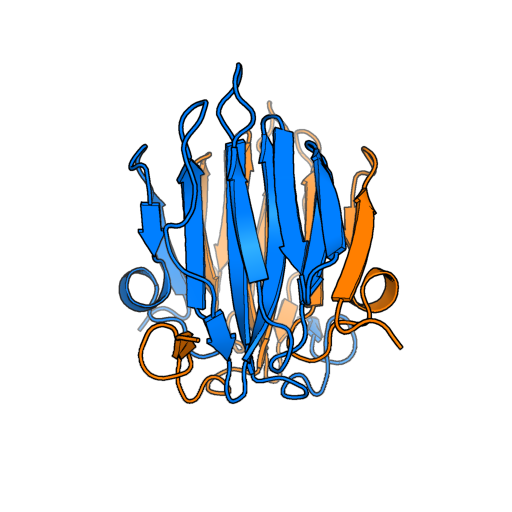 1 109 ? 8.977 12.898 -5.355 1 96.38 109 PHE A O 1
ATOM 848 N N . THR A 1 110 ? 7.582 12.102 -3.859 1 95.81 110 THR A N 1
ATOM 849 C CA . THR A 1 110 ? 8.234 12.672 -2.688 1 95.81 110 THR A CA 1
ATOM 850 C C . THR A 1 110 ? 8.539 14.156 -2.908 1 95.81 110 THR A C 1
ATOM 852 O O . THR A 1 110 ? 7.629 14.961 -3.098 1 95.81 110 THR A O 1
ATOM 855 N N . ALA A 1 111 ? 9.773 14.602 -2.756 1 94 111 ALA A N 1
ATOM 856 C CA . ALA A 1 111 ? 10.141 16.016 -2.787 1 94 111 ALA A CA 1
ATOM 857 C C . ALA A 1 111 ? 9.805 16.641 -4.137 1 94 111 ALA A C 1
ATOM 859 O O . ALA A 1 111 ? 9.445 17.812 -4.211 1 94 111 ALA A O 1
ATOM 860 N N . GLU A 1 112 ? 9.867 15.844 -5.242 1 96.5 112 GLU A N 1
ATOM 861 C CA . GLU A 1 112 ? 9.625 16.359 -6.586 1 96.5 112 GLU A CA 1
ATOM 862 C C . GLU A 1 112 ? 8.141 16.672 -6.797 1 96.5 112 GLU A C 1
ATOM 864 O O . GLU A 1 112 ? 7.789 17.469 -7.68 1 96.5 112 GLU A O 1
ATOM 869 N N . ASP A 1 113 ? 7.266 16.031 -6.004 1 98.06 113 ASP A N 1
ATOM 870 C CA . ASP A 1 113 ? 5.828 16.25 -6.137 1 98.06 113 ASP A CA 1
ATOM 871 C C . ASP A 1 113 ? 5.285 17.078 -4.977 1 98.06 113 ASP A C 1
ATOM 873 O O . ASP A 1 113 ? 4.203 17.656 -5.074 1 98.06 113 ASP A O 1
ATOM 877 N N . ALA A 1 114 ? 5.988 17.125 -3.891 1 96.81 114 ALA A N 1
ATOM 878 C CA . ALA A 1 114 ? 5.535 17.781 -2.668 1 96.81 114 ALA A CA 1
ATOM 879 C C . ALA A 1 114 ? 5.555 19.297 -2.822 1 96.81 114 ALA A C 1
ATOM 881 O O . ALA A 1 114 ? 6.422 19.844 -3.506 1 96.81 114 ALA A O 1
ATOM 882 N N . VAL A 1 115 ? 4.629 19.984 -2.205 1 97.5 115 VAL A N 1
ATOM 883 C CA . VAL A 1 115 ? 4.586 21.438 -2.004 1 97.5 115 VAL A CA 1
ATOM 884 C C . VAL A 1 115 ? 4.543 21.75 -0.509 1 97.5 115 VAL A C 1
ATOM 886 O O . VAL A 1 115 ? 3.539 21.5 0.158 1 97.5 115 VAL A O 1
ATOM 889 N N . ILE A 1 116 ? 5.664 22.312 0.008 1 94.25 116 ILE A N 1
ATOM 890 C CA . ILE A 1 116 ? 5.746 22.625 1.428 1 94.25 116 ILE A CA 1
ATOM 891 C C . ILE A 1 116 ? 5.023 23.953 1.7 1 94.25 116 ILE A C 1
ATOM 893 O O . ILE A 1 116 ? 5.188 24.922 0.958 1 94.25 116 ILE A O 1
ATOM 897 N N . GLY A 1 117 ? 4.109 23.859 2.676 1 79.81 117 GLY A N 1
ATOM 898 C CA . GLY A 1 117 ? 3.342 25.078 2.945 1 79.81 117 GLY A CA 1
ATOM 899 C C . GLY A 1 117 ? 3.416 25.516 4.395 1 79.81 117 GLY A C 1
ATOM 900 O O . GLY A 1 117 ? 3.811 24.734 5.266 1 79.81 117 GLY A O 1
ATOM 901 N N . MET B 1 1 ? 15.594 -11.289 -17.859 1 72.38 1 MET B N 1
ATOM 902 C CA . MET B 1 1 ? 15.508 -10.664 -16.547 1 72.38 1 MET B CA 1
ATOM 903 C C . MET B 1 1 ? 14.219 -11.055 -15.836 1 72.38 1 MET B C 1
ATOM 905 O O . MET B 1 1 ? 13.211 -11.344 -16.484 1 72.38 1 MET B O 1
ATOM 909 N N . ALA B 1 2 ? 14.227 -11.258 -14.555 1 91.69 2 ALA B N 1
ATOM 910 C CA . ALA B 1 2 ? 13.047 -11.719 -13.82 1 91.69 2 ALA B CA 1
ATOM 911 C C . ALA B 1 2 ? 11.93 -10.68 -13.875 1 91.69 2 ALA B C 1
ATOM 913 O O . ALA B 1 2 ? 12.195 -9.477 -13.906 1 91.69 2 ALA B O 1
ATOM 914 N N . ASN B 1 3 ? 10.75 -11.055 -13.93 1 97.5 3 ASN B N 1
ATOM 915 C CA . ASN B 1 3 ? 9.586 -10.164 -13.969 1 97.5 3 ASN B CA 1
ATOM 916 C C . ASN B 1 3 ? 9.133 -9.781 -12.57 1 97.5 3 ASN B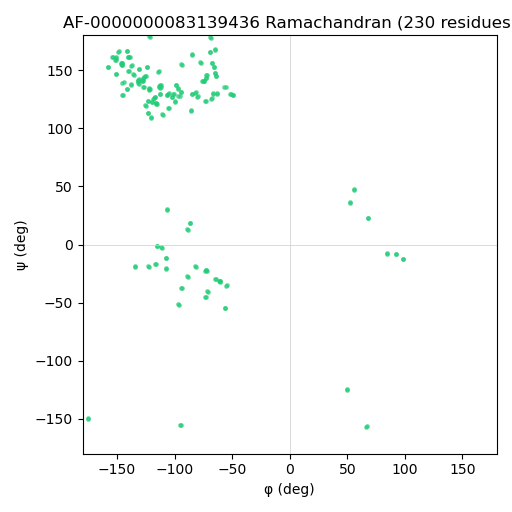 C 1
ATOM 918 O O . ASN B 1 3 ? 7.973 -9.414 -12.367 1 97.5 3 ASN B O 1
ATOM 922 N N . TYR B 1 4 ? 10.086 -10 -11.648 1 98.38 4 TYR B N 1
ATOM 923 C CA . TYR B 1 4 ? 9.805 -9.586 -10.281 1 98.38 4 TYR B CA 1
ATOM 924 C C . TYR B 1 4 ? 11.078 -9.117 -9.578 1 98.38 4 TYR B C 1
ATOM 926 O O . TYR B 1 4 ? 12.18 -9.469 -9.992 1 98.38 4 TYR B O 1
ATOM 934 N N . THR B 1 5 ? 10.953 -8.297 -8.594 1 98.38 5 THR B N 1
ATOM 935 C CA . THR B 1 5 ? 11.992 -7.934 -7.637 1 98.38 5 THR B CA 1
ATOM 936 C C . THR B 1 5 ? 11.508 -8.148 -6.203 1 98.38 5 THR B C 1
ATOM 938 O O . THR B 1 5 ? 10.32 -7.996 -5.914 1 98.38 5 THR B O 1
ATOM 941 N N . LYS B 1 6 ? 12.391 -8.562 -5.391 1 98.5 6 LYS B N 1
ATOM 942 C CA . LYS B 1 6 ? 12.078 -8.812 -3.986 1 98.5 6 LYS B CA 1
ATOM 943 C C . LYS B 1 6 ? 13.109 -8.164 -3.068 1 98.5 6 LYS B C 1
ATOM 945 O O . LYS B 1 6 ? 14.305 -8.133 -3.391 1 98.5 6 LYS B O 1
ATOM 950 N N . THR B 1 7 ? 12.664 -7.645 -1.993 1 98.62 7 THR B N 1
ATOM 951 C CA . THR B 1 7 ? 13.547 -7.176 -0.931 1 98.62 7 THR B CA 1
ATOM 952 C C . THR B 1 7 ? 12.992 -7.543 0.44 1 98.62 7 THR B C 1
ATOM 954 O O . THR B 1 7 ? 11.82 -7.914 0.56 1 98.62 7 THR B O 1
ATOM 957 N N . THR B 1 8 ? 13.805 -7.535 1.415 1 98.5 8 THR B N 1
ATOM 958 C CA . THR B 1 8 ? 13.414 -7.68 2.812 1 98.5 8 THR B CA 1
ATOM 959 C C . THR B 1 8 ? 13.766 -6.426 3.605 1 98.5 8 THR B C 1
ATOM 961 O O . THR B 1 8 ? 14.898 -5.941 3.543 1 98.5 8 THR B O 1
ATOM 964 N N . ILE B 1 9 ? 12.711 -5.941 4.273 1 97.56 9 ILE B N 1
ATOM 965 C CA . ILE B 1 9 ? 12.984 -4.691 4.973 1 97.56 9 ILE B CA 1
ATOM 966 C C . ILE B 1 9 ? 13.375 -4.984 6.422 1 97.56 9 ILE B C 1
ATOM 968 O O . ILE B 1 9 ? 13.055 -6.047 6.953 1 97.56 9 ILE B O 1
ATOM 972 N N . GLY B 1 10 ? 14.094 -4.09 7 1 91.88 10 GLY B N 1
ATOM 973 C CA . GLY B 1 10 ? 14.469 -4.16 8.406 1 91.88 10 GLY B CA 1
ATOM 974 C C . GLY B 1 10 ? 13.539 -3.363 9.305 1 91.88 10 GLY B C 1
ATOM 975 O O . GLY B 1 10 ? 12.359 -3.191 9 1 91.88 10 GLY B O 1
ATOM 976 N N . LYS B 1 11 ? 14.039 -2.947 10.469 1 88.38 11 LYS B N 1
ATOM 977 C CA . LYS B 1 11 ? 13.242 -2.242 11.469 1 88.38 11 LYS B CA 1
ATOM 978 C C . LYS B 1 11 ? 13.602 -0.76 11.508 1 88.38 11 LYS B C 1
ATOM 980 O O . LYS B 1 11 ? 13.531 -0.128 12.57 1 88.38 11 LYS B O 1
ATOM 985 N N . GLU B 1 12 ? 14 -0.26 10.344 1 93.62 12 GLU B N 1
ATOM 986 C CA . GLU B 1 12 ? 14.289 1.169 10.289 1 93.62 12 GLU B CA 1
ATOM 987 C C . GLU B 1 12 ? 13.023 1.998 10.508 1 93.62 12 GLU B C 1
ATOM 989 O O . GLU B 1 12 ? 11.922 1.538 10.219 1 93.62 12 GLU B O 1
ATOM 994 N N . ASN B 1 13 ? 13.211 3.271 11.055 1 95.75 13 ASN B N 1
ATOM 995 C CA . ASN B 1 13 ? 12.086 4.152 11.352 1 95.75 13 ASN B CA 1
ATOM 996 C C . ASN B 1 13 ? 11.352 4.566 10.078 1 95.75 13 ASN B C 1
ATOM 998 O O . ASN B 1 13 ? 10.156 4.863 10.125 1 95.75 13 ASN B O 1
ATOM 1002 N N . ARG B 1 14 ? 12.117 4.613 9.016 1 96.81 14 ARG B N 1
ATOM 1003 C CA . ARG B 1 14 ? 11.516 4.938 7.723 1 96.81 14 ARG B CA 1
ATOM 1004 C C . ARG B 1 14 ? 12.211 4.184 6.594 1 96.81 14 ARG B C 1
ATOM 1006 O O . ARG B 1 14 ? 13.445 4.191 6.5 1 96.81 14 ARG B O 1
ATOM 1013 N N . ILE B 1 15 ? 11.414 3.527 5.789 1 97.94 15 ILE B N 1
ATOM 1014 C CA . ILE B 1 15 ? 11.914 2.799 4.629 1 97.94 15 ILE B CA 1
ATOM 1015 C C . ILE B 1 15 ? 11.156 3.24 3.377 1 97.94 15 ILE B C 1
ATOM 1017 O O . ILE B 1 15 ? 9.938 3.396 3.406 1 97.94 15 ILE B O 1
ATOM 1021 N N . GLU B 1 16 ? 11.867 3.469 2.295 1 98.25 16 GLU B N 1
ATOM 1022 C CA . GLU B 1 16 ? 11.281 3.768 0.992 1 98.25 16 GLU B CA 1
ATOM 1023 C C . GLU B 1 16 ? 11.531 2.635 0.001 1 98.25 16 GLU B C 1
ATOM 1025 O O . GLU B 1 16 ? 12.656 2.133 -0.102 1 98.25 16 GLU B O 1
ATOM 1030 N N . LEU B 1 17 ? 10.516 2.312 -0.752 1 98.75 17 LEU B N 1
ATOM 1031 C CA . LEU B 1 17 ? 10.609 1.065 -1.504 1 98.75 17 LEU B CA 1
ATOM 1032 C C . LEU B 1 17 ? 10.805 1.341 -2.99 1 98.75 17 LEU B C 1
ATOM 1034 O O . LEU B 1 17 ? 11.148 0.435 -3.754 1 98.75 17 LEU B O 1
ATOM 1038 N N . HIS B 1 18 ? 10.641 2.547 -3.449 1 98.69 18 HIS B N 1
ATOM 1039 C CA . HIS B 1 18 ? 10.656 2.848 -4.875 1 98.69 18 HIS B CA 1
ATOM 1040 C C . HIS B 1 18 ? 11.953 2.379 -5.523 1 98.69 18 HIS B C 1
ATOM 1042 O O . HIS B 1 18 ? 11.93 1.591 -6.473 1 98.69 18 HIS B O 1
ATOM 1048 N N . GLU B 1 19 ? 13.031 2.799 -5.02 1 97.81 19 GLU B N 1
ATOM 1049 C CA . GLU B 1 19 ? 14.32 2.416 -5.586 1 97.81 19 GLU B CA 1
ATOM 1050 C C . GLU B 1 19 ? 14.641 0.951 -5.305 1 97.81 19 GLU B C 1
ATOM 1052 O O . GLU B 1 19 ? 15.141 0.238 -6.176 1 97.81 19 GLU B O 1
ATOM 1057 N N . LYS B 1 20 ? 14.344 0.447 -4.078 1 98.06 20 LYS B N 1
ATOM 1058 C CA . LYS B 1 20 ? 14.68 -0.914 -3.666 1 98.06 20 LYS B CA 1
ATOM 1059 C C . LYS B 1 20 ? 14.008 -1.942 -4.57 1 98.06 20 LYS B C 1
ATOM 1061 O O . LYS B 1 20 ? 14.555 -3.021 -4.805 1 98.06 20 LYS B O 1
ATOM 1066 N N . LEU B 1 21 ? 12.844 -1.604 -5.074 1 98.69 21 LEU B N 1
ATOM 1067 C CA . LEU B 1 21 ? 12.062 -2.561 -5.848 1 98.69 21 LEU B CA 1
ATOM 1068 C C . LEU B 1 21 ? 11.914 -2.102 -7.293 1 98.69 21 LEU B C 1
ATOM 1070 O O . LEU B 1 21 ? 11.281 -2.779 -8.109 1 98.69 21 LEU B O 1
ATOM 1074 N N . SER B 1 22 ? 12.477 -0.923 -7.609 1 98.31 22 SER B N 1
ATOM 1075 C CA . SER B 1 22 ? 12.32 -0.334 -8.938 1 98.31 22 SER B CA 1
ATOM 1076 C C . SER B 1 22 ? 10.852 -0.168 -9.297 1 98.31 22 SER B C 1
ATOM 1078 O O . SER B 1 22 ? 10.422 -0.574 -10.383 1 98.31 22 SER B O 1
ATOM 1080 N N . LEU B 1 23 ? 10.109 0.37 -8.359 1 98.81 23 LEU B N 1
ATOM 1081 C CA . LEU B 1 23 ? 8.688 0.601 -8.609 1 98.81 23 LEU B CA 1
ATOM 1082 C C . LEU B 1 23 ? 8.492 1.63 -9.719 1 98.81 23 LEU B C 1
ATOM 1084 O O . LEU B 1 23 ? 9.273 2.576 -9.836 1 98.81 23 LEU B O 1
ATOM 1088 N N . THR B 1 24 ? 7.414 1.469 -10.484 1 98.88 24 THR B N 1
ATOM 1089 C CA . THR B 1 24 ? 7.199 2.402 -11.578 1 98.88 24 THR B CA 1
ATOM 1090 C C . THR B 1 24 ? 5.844 3.096 -11.445 1 98.88 24 THR B C 1
ATOM 1092 O O . THR B 1 24 ? 5.617 4.145 -12.055 1 98.88 24 THR B O 1
ATOM 1095 N N . GLY B 1 25 ? 4.91 2.545 -10.672 1 98.81 25 GLY B N 1
ATOM 1096 C CA . GLY B 1 25 ? 3.572 3.107 -10.562 1 98.81 25 GLY B CA 1
ATOM 1097 C C . GLY B 1 25 ? 3.281 3.709 -9.203 1 98.81 25 GLY B C 1
ATOM 1098 O O . GLY B 1 25 ? 2.219 4.297 -8.992 1 98.81 25 GLY B O 1
ATOM 1099 N N . ALA B 1 26 ? 4.262 3.598 -8.273 1 98.94 26 ALA B N 1
ATOM 1100 C CA . ALA B 1 26 ? 4.027 4.078 -6.91 1 98.94 26 ALA B CA 1
ATOM 1101 C C . ALA B 1 26 ? 5.34 4.379 -6.199 1 98.94 26 ALA B C 1
ATOM 1103 O O . ALA B 1 26 ? 6.395 3.863 -6.582 1 98.94 26 ALA B O 1
ATOM 1104 N N . GLU B 1 27 ? 5.324 5.254 -5.281 1 98.81 27 GLU B N 1
ATOM 1105 C CA . GLU B 1 27 ? 6.285 5.324 -4.184 1 98.81 27 GLU B CA 1
ATOM 1106 C C . GLU B 1 27 ? 5.652 4.867 -2.871 1 98.81 27 GLU B C 1
ATOM 1108 O O . GLU B 1 27 ? 4.547 5.293 -2.529 1 98.81 27 GLU B O 1
ATOM 1113 N N . ILE B 1 28 ? 6.289 3.936 -2.143 1 98.94 28 ILE B N 1
ATOM 1114 C CA . ILE B 1 28 ? 5.781 3.408 -0.882 1 98.94 28 ILE B CA 1
ATOM 1115 C C . ILE B 1 28 ? 6.809 3.639 0.225 1 98.94 28 ILE B C 1
ATOM 1117 O O . ILE B 1 28 ? 8 3.402 0.032 1 98.94 28 ILE B O 1
ATOM 1121 N N . SER B 1 29 ? 6.34 4.129 1.32 1 98.75 29 SER B N 1
ATOM 1122 C CA . SER B 1 29 ? 7.188 4.199 2.506 1 98.75 29 SER B CA 1
ATOM 1123 C C . SER B 1 29 ? 6.512 3.549 3.709 1 98.75 29 SER B C 1
ATOM 1125 O O . SER B 1 29 ? 5.289 3.625 3.855 1 98.75 29 SER B O 1
ATOM 1127 N N . LEU B 1 30 ? 7.266 2.859 4.492 1 98.69 30 LEU B N 1
ATOM 1128 C CA . LEU B 1 30 ? 6.895 2.4 5.824 1 98.69 30 LEU B CA 1
ATOM 1129 C C . LEU B 1 30 ? 7.508 3.293 6.898 1 98.69 30 LEU B C 1
ATOM 1131 O O . LEU B 1 30 ? 8.711 3.574 6.863 1 98.69 30 LEU B O 1
ATOM 1135 N N . ASN B 1 31 ? 6.652 3.719 7.805 1 98.56 31 ASN B N 1
ATOM 1136 C CA . ASN B 1 31 ? 7.055 4.781 8.719 1 98.56 31 ASN B CA 1
ATOM 1137 C C . ASN B 1 31 ? 6.727 4.422 10.172 1 98.56 31 ASN B C 1
ATOM 1139 O O . ASN B 1 31 ? 5.664 3.869 10.453 1 98.56 31 ASN B O 1
ATOM 1143 N N . GLU B 1 32 ? 7.625 4.73 11.008 1 98 32 GLU B N 1
ATOM 1144 C CA . GLU B 1 32 ? 7.402 4.684 12.445 1 98 32 GLU B CA 1
ATOM 1145 C C . GLU B 1 32 ? 7.73 6.023 13.102 1 98 32 GLU B C 1
ATOM 1147 O O . GLU B 1 32 ? 8.852 6.523 12.977 1 98 32 GLU B O 1
ATOM 1152 N N . LEU B 1 33 ? 6.746 6.637 13.742 1 98.38 33 LEU B N 1
ATOM 1153 C CA . LEU B 1 33 ? 6.949 7.816 14.578 1 98.38 33 LEU B CA 1
ATOM 1154 C C . LEU B 1 33 ? 6.926 7.441 16.062 1 98.38 33 LEU B C 1
ATOM 1156 O O . LEU B 1 33 ? 5.988 6.785 16.516 1 98.38 33 LEU B O 1
ATOM 1160 N N . PRO B 1 34 ? 7.953 7.828 16.766 1 97.88 34 PRO B N 1
ATOM 1161 C CA . PRO B 1 34 ? 7.895 7.566 18.203 1 97.88 34 PRO B CA 1
ATOM 1162 C C . PRO B 1 34 ? 6.844 8.414 18.922 1 97.88 34 PRO B C 1
ATOM 1164 O O . PRO B 1 34 ? 6.324 9.375 18.344 1 97.88 34 PRO B O 1
ATOM 1167 N N . ALA B 1 35 ? 6.574 7.98 20.156 1 98.44 35 ALA B N 1
ATOM 1168 C CA . ALA B 1 35 ? 5.617 8.727 20.969 1 98.44 35 ALA B CA 1
ATOM 1169 C C . ALA B 1 35 ? 5.977 10.211 21.016 1 98.44 35 ALA B C 1
ATOM 1171 O O . ALA B 1 35 ? 7.145 10.562 21.188 1 98.44 35 ALA B O 1
ATOM 1172 N N . GLY B 1 36 ? 4.988 11.039 20.734 1 98.38 36 GLY B N 1
ATOM 1173 C CA . GLY B 1 36 ? 5.164 12.477 20.844 1 98.38 36 GLY B CA 1
ATOM 1174 C C . GLY B 1 36 ? 5.777 13.102 19.609 1 98.38 36 GLY B C 1
ATOM 1175 O O . GLY B 1 36 ? 5.844 14.328 19.484 1 98.38 36 GLY B O 1
ATOM 1176 N N . ALA B 1 37 ? 6.223 12.328 18.672 1 98.44 37 ALA B N 1
ATOM 1177 C CA . ALA B 1 37 ? 6.879 12.844 17.469 1 98.44 37 ALA B CA 1
ATOM 1178 C C . ALA B 1 37 ? 5.855 13.219 16.406 1 98.44 37 ALA B C 1
ATOM 1180 O O . ALA B 1 37 ? 4.672 12.898 16.531 1 98.44 37 ALA B O 1
ATOM 1181 N N . ASN B 1 38 ? 6.27 13.992 15.445 1 98.19 38 ASN B N 1
ATOM 1182 C CA . ASN B 1 38 ? 5.441 14.375 14.305 1 98.19 38 ASN B CA 1
ATOM 1183 C C . ASN B 1 38 ? 6.289 14.633 13.062 1 98.19 38 ASN B C 1
ATOM 1185 O O . ASN B 1 38 ? 7.508 14.805 13.156 1 98.19 38 ASN B O 1
ATOM 1189 N N . VAL B 1 39 ? 5.598 14.539 11.914 1 97.19 39 VAL B N 1
ATOM 1190 C CA . VAL B 1 39 ? 6.188 15.117 10.711 1 97.19 39 VAL B CA 1
ATOM 1191 C C . VAL B 1 39 ? 6.34 16.625 10.891 1 97.19 39 VAL B C 1
ATOM 1193 O O . VAL B 1 39 ? 5.375 17.328 11.219 1 97.19 39 VAL B O 1
ATOM 1196 N N . PRO B 1 40 ? 7.441 17.156 10.656 1 96.06 40 PRO B N 1
ATOM 1197 C CA . PRO B 1 40 ? 7.723 18.516 11.109 1 96.06 40 PRO B CA 1
ATOM 1198 C C . PRO B 1 40 ? 7.301 19.578 10.094 1 96.06 40 PRO B C 1
ATOM 1200 O O . PRO B 1 40 ? 7.73 20.734 10.188 1 96.06 40 PRO B O 1
ATOM 1203 N N . PHE B 1 41 ? 6.574 19.281 9.117 1 96.12 41 PHE B N 1
ATOM 1204 C CA . PHE B 1 41 ? 6.094 20.25 8.141 1 96.12 41 PHE B CA 1
ATOM 1205 C C . PHE B 1 41 ? 4.699 19.875 7.645 1 96.12 41 PHE B C 1
ATOM 1207 O O . PHE B 1 41 ? 4.281 18.719 7.762 1 96.12 41 PHE B O 1
ATOM 1214 N N . VAL B 1 42 ? 4.047 20.875 7.188 1 97.44 42 VAL B N 1
ATOM 1215 C CA . VAL B 1 42 ? 2.793 20.719 6.461 1 97.44 42 VAL B CA 1
ATOM 1216 C C . VAL B 1 42 ? 3.057 20.75 4.961 1 97.44 42 VAL B C 1
ATOM 1218 O O . VAL B 1 42 ? 3.84 21.578 4.477 1 97.44 42 VAL B O 1
ATOM 1221 N N . HIS B 1 43 ? 2.449 19.812 4.223 1 98.25 43 HIS B N 1
ATOM 1222 C CA . HIS B 1 43 ? 2.678 19.828 2.781 1 98.25 43 HIS B CA 1
ATOM 1223 C C . HIS B 1 43 ? 1.481 19.266 2.025 1 98.25 43 HIS B C 1
ATOM 1225 O O . HIS B 1 43 ? 0.589 18.656 2.627 1 98.25 43 HIS B O 1
ATOM 1231 N N . SER B 1 44 ? 1.37 19.547 0.769 1 98.25 44 SER B N 1
ATOM 1232 C CA . SER B 1 44 ? 0.488 18.969 -0.238 1 98.25 44 SER B CA 1
ATOM 1233 C C . SER B 1 44 ? 1.284 18.391 -1.406 1 98.25 44 SER B C 1
ATOM 1235 O O . SER B 1 44 ? 2.514 18.312 -1.347 1 98.25 44 SER B O 1
ATOM 1237 N N . HIS B 1 45 ? 0.6 17.859 -2.322 1 98.44 45 HIS B N 1
ATOM 1238 C CA . HIS B 1 45 ? 1.257 17.312 -3.506 1 98.44 45 HIS B CA 1
ATOM 1239 C C . HIS B 1 45 ? 0.692 17.938 -4.781 1 98.44 45 HIS B C 1
ATOM 1241 O O . HIS B 1 45 ? -0.464 18.359 -4.809 1 98.44 45 HIS B O 1
ATOM 1247 N N . LYS B 1 46 ? 1.514 17.969 -5.816 1 98.19 46 LYS B N 1
ATOM 1248 C CA . LYS B 1 46 ? 1.11 18.531 -7.105 1 98.19 46 LYS B CA 1
ATOM 1249 C C . LYS B 1 46 ? 0.144 17.594 -7.828 1 98.19 46 LYS B C 1
ATOM 1251 O O . LYS B 1 46 ? -0.882 18.031 -8.352 1 98.19 46 LYS B O 1
ATOM 1256 N N . GLU B 1 47 ? 0.474 16.266 -7.848 1 98.31 47 GLU B N 1
ATOM 1257 C CA . GLU B 1 47 ? -0.278 15.375 -8.727 1 98.31 47 GLU B CA 1
ATOM 1258 C C . GLU B 1 47 ? -0.673 14.094 -7.996 1 98.31 47 GLU B C 1
ATOM 1260 O O . GLU B 1 47 ? -1.554 13.359 -8.453 1 98.31 47 GLU B O 1
ATOM 1265 N N . ASN B 1 48 ? 0 13.812 -6.914 1 98.75 48 ASN B N 1
ATOM 1266 C CA . ASN B 1 48 ? -0.106 12.469 -6.359 1 98.75 48 ASN B CA 1
ATOM 1267 C C . ASN B 1 48 ? -1.135 12.406 -5.234 1 98.75 48 ASN B C 1
ATOM 1269 O O . ASN B 1 48 ? -1.109 13.234 -4.32 1 98.75 48 ASN B O 1
ATOM 1273 N N . GLU B 1 49 ? -2.053 11.461 -5.348 1 98.56 49 GLU B N 1
ATOM 1274 C CA . GLU B 1 49 ? -2.865 11.062 -4.199 1 98.56 49 GLU B CA 1
ATOM 1275 C C . GLU B 1 49 ? -2.07 10.18 -3.244 1 98.56 49 GLU B C 1
ATOM 1277 O O . GLU B 1 49 ? -1.302 9.32 -3.678 1 98.56 49 GLU B O 1
ATOM 1282 N N . GLU B 1 50 ? -2.266 10.383 -1.994 1 98.88 50 GLU B N 1
ATOM 1283 C CA . GLU B 1 50 ? -1.594 9.547 -1.005 1 98.88 50 GLU B CA 1
ATOM 1284 C C . GLU B 1 50 ? -2.596 8.688 -0.234 1 98.88 50 GLU B C 1
ATOM 1286 O O . GLU B 1 50 ? -3.682 9.156 0.115 1 98.88 50 GLU B O 1
ATOM 1291 N N . ILE B 1 51 ? -2.287 7.441 -0.042 1 98.94 51 ILE B N 1
ATOM 1292 C CA . ILE B 1 51 ? -3.07 6.465 0.705 1 98.94 51 ILE B CA 1
ATOM 1293 C C . ILE B 1 51 ? -2.283 6 1.929 1 98.94 51 ILE B C 1
ATOM 1295 O O . ILE B 1 51 ? -1.145 5.547 1.806 1 98.94 51 ILE B O 1
ATOM 1299 N N . TYR B 1 52 ? -2.855 6.188 3.109 1 98.94 52 TYR B N 1
ATOM 1300 C CA . TYR B 1 52 ? -2.201 5.84 4.367 1 98.94 52 TYR B CA 1
ATOM 1301 C C . TYR B 1 52 ? -2.91 4.672 5.043 1 98.94 52 TYR B C 1
ATOM 1303 O O . TYR B 1 52 ? -4.141 4.605 5.055 1 98.94 52 TYR B O 1
ATOM 1311 N N . GLY B 1 53 ? -2.209 3.723 5.531 1 98.88 53 GLY B N 1
ATOM 1312 C CA . GLY B 1 53 ? -2.705 2.682 6.418 1 98.88 53 GLY B CA 1
ATOM 1313 C C . GLY B 1 53 ? -2.025 2.682 7.777 1 98.88 53 GLY B C 1
ATOM 1314 O O . GLY B 1 53 ? -0.797 2.631 7.859 1 98.88 53 GLY B O 1
ATOM 1315 N N . ILE B 1 54 ? -2.811 2.75 8.781 1 98.81 54 ILE B N 1
ATOM 1316 C CA . ILE B 1 54 ? -2.271 2.697 10.133 1 98.81 54 ILE B CA 1
ATOM 1317 C C . ILE B 1 54 ? -2.104 1.242 10.57 1 98.81 54 ILE B C 1
ATOM 1319 O O . ILE B 1 54 ? -3.088 0.518 10.727 1 98.81 54 ILE B O 1
ATOM 1323 N N . LEU B 1 55 ? -0.875 0.868 10.773 1 97.69 55 LEU B N 1
ATOM 1324 C CA . LEU B 1 55 ? -0.529 -0.534 10.984 1 97.69 55 LEU B CA 1
ATOM 1325 C C . LEU B 1 55 ? -0.496 -0.864 12.477 1 97.69 55 LEU B C 1
ATOM 1327 O O . LEU B 1 55 ? -0.804 -1.989 12.875 1 97.69 55 LEU B O 1
ATOM 1331 N N . SER B 1 56 ? -0.026 0.06 13.242 1 96.94 56 SER B N 1
ATOM 1332 C CA . SER B 1 56 ? -0.017 -0.15 14.688 1 96.94 56 SER B CA 1
ATOM 1333 C C . SER B 1 56 ? -0.127 1.172 15.445 1 96.94 56 SER B C 1
ATOM 1335 O O . SER B 1 56 ? 0.37 2.199 14.977 1 96.94 56 SER B O 1
ATOM 1337 N N . ASP B 1 57 ? -0.785 1.128 16.594 1 97.75 57 ASP B N 1
ATOM 1338 C CA . ASP B 1 57 ? -0.913 2.189 17.578 1 97.75 57 ASP B CA 1
ATOM 1339 C C . ASP B 1 57 ? -1.736 3.355 17.047 1 97.75 57 ASP B C 1
ATOM 1341 O O . ASP B 1 57 ? -2.74 3.146 16.359 1 97.75 57 ASP B O 1
ATOM 1345 N N . ASN B 1 58 ? -1.535 4.547 17.609 1 98 58 ASN B N 1
ATOM 1346 C CA . ASN B 1 58 ? -2.459 5.637 17.312 1 98 58 ASN B CA 1
ATOM 1347 C C . ASN B 1 58 ? -1.727 6.969 17.172 1 98 58 ASN B C 1
ATOM 1349 O O . ASN B 1 58 ? -0.566 7.09 17.578 1 98 58 ASN B O 1
ATOM 1353 N N . GLY B 1 59 ? -2.432 7.91 16.641 1 98.62 59 GLY B N 1
ATOM 1354 C CA . GLY B 1 59 ? -1.992 9.281 16.453 1 98.62 59 GLY B CA 1
ATOM 1355 C C . GLY B 1 59 ? -3.082 10.18 15.898 1 98.62 59 GLY B C 1
ATOM 1356 O O . GLY B 1 59 ? -4.254 10.039 16.266 1 98.62 59 GLY B O 1
ATOM 1357 N N . LYS B 1 60 ? -2.627 11.141 15.164 1 98.81 60 LYS B N 1
ATOM 1358 C CA . LYS B 1 60 ? -3.578 12.023 14.492 1 98.81 60 LYS B CA 1
ATOM 1359 C C . LYS B 1 60 ? -2.971 12.633 13.234 1 98.81 60 LYS B C 1
ATOM 1361 O O . LYS B 1 60 ? -1.751 12.617 13.055 1 98.81 60 LYS B O 1
ATOM 1366 N N . ALA B 1 61 ? -3.814 13.102 12.391 1 98.75 61 ALA B N 1
ATOM 1367 C CA . ALA B 1 61 ? -3.445 13.914 11.234 1 98.75 61 ALA B CA 1
ATOM 1368 C C . ALA B 1 61 ? -4.203 15.242 11.234 1 98.75 61 ALA B C 1
ATOM 1370 O O . ALA B 1 61 ? -5.344 15.312 11.695 1 98.75 61 ALA B O 1
ATOM 1371 N N . ILE B 1 62 ? -3.557 16.234 10.789 1 98.56 62 ILE B N 1
ATOM 1372 C CA . ILE B 1 62 ? -4.223 17.469 10.438 1 98.56 62 ILE B CA 1
ATOM 1373 C C . ILE B 1 62 ? -4.312 17.594 8.914 1 98.56 62 ILE B C 1
ATOM 1375 O O . ILE B 1 62 ? -3.291 17.641 8.227 1 98.56 62 ILE B O 1
ATOM 1379 N N . ILE B 1 63 ? -5.523 17.625 8.398 1 98.44 63 ILE B N 1
ATOM 1380 C CA . ILE B 1 63 ? -5.758 17.75 6.961 1 98.44 63 ILE B CA 1
ATOM 1381 C C . ILE B 1 63 ? -6.621 18.969 6.672 1 98.44 63 ILE B C 1
ATOM 1383 O O . ILE B 1 63 ? -7.777 19.031 7.09 1 98.44 63 ILE B O 1
ATOM 1387 N N . ASP B 1 64 ? -6.035 19.906 6.027 1 98.19 64 ASP B N 1
ATOM 1388 C CA . ASP B 1 64 ? -6.691 21.172 5.727 1 98.19 64 ASP B CA 1
ATOM 1389 C C . ASP B 1 64 ? -7.273 21.797 6.992 1 98.19 64 ASP B C 1
ATOM 1391 O O . ASP B 1 64 ? -8.414 22.266 6.992 1 98.19 64 ASP B O 1
ATOM 1395 N N . GLY B 1 65 ? -6.539 21.594 8.016 1 97.06 65 GLY B N 1
ATOM 1396 C CA . GLY B 1 65 ? -6.895 22.25 9.258 1 97.06 65 GLY B CA 1
ATOM 1397 C C . GLY B 1 65 ? -7.789 21.406 10.148 1 97.06 65 GLY B C 1
ATOM 1398 O O . GLY B 1 65 ? -8.062 21.781 11.289 1 97.06 65 GLY B O 1
ATOM 1399 N N . GLU B 1 66 ? -8.242 20.344 9.68 1 97.88 66 GLU B N 1
ATOM 1400 C CA . GLU B 1 66 ? -9.102 19.453 10.445 1 97.88 66 GLU B CA 1
ATOM 1401 C C . GLU B 1 66 ? -8.289 18.344 11.125 1 97.88 66 GLU B C 1
ATOM 1403 O O . GLU B 1 66 ? -7.453 17.703 10.484 1 97.88 66 GLU B O 1
ATOM 1408 N N . GLU B 1 67 ? -8.539 18.172 12.375 1 98.25 67 GLU B N 1
ATOM 1409 C CA . GLU B 1 67 ? -7.867 17.094 13.102 1 98.25 67 GLU B CA 1
ATOM 1410 C C . GLU B 1 67 ? -8.609 1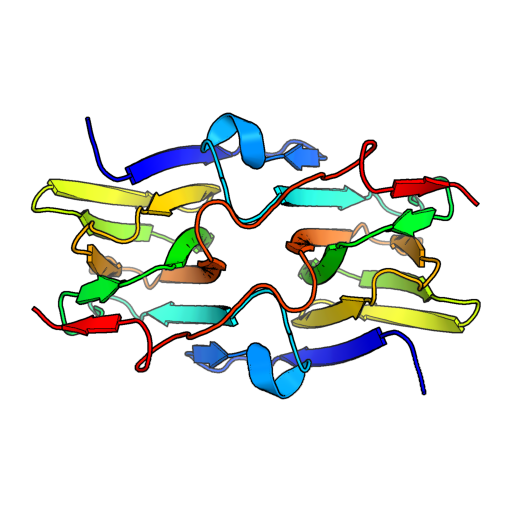5.773 12.945 1 98.25 67 GLU B C 1
ATOM 1412 O O . GLU B 1 67 ? -9.812 15.695 13.188 1 98.25 67 GLU B O 1
ATOM 1417 N N . ILE B 1 68 ? -7.926 14.789 12.594 1 98.31 68 ILE B N 1
ATOM 1418 C CA . ILE B 1 68 ? -8.461 13.445 12.391 1 98.31 68 ILE B CA 1
ATOM 1419 C C . ILE B 1 68 ? -7.727 12.453 13.281 1 98.31 68 ILE B C 1
ATOM 1421 O O . ILE B 1 68 ? -6.5 12.32 13.195 1 98.31 68 ILE B O 1
ATOM 1425 N N . SER B 1 69 ? -8.445 11.734 14.109 1 98.62 69 SER B N 1
ATOM 1426 C CA . SER B 1 69 ? -7.816 10.695 14.922 1 98.62 69 SER B CA 1
ATOM 1427 C C . SER B 1 69 ? -7.441 9.484 14.07 1 98.62 69 SER B C 1
ATOM 1429 O O . SER B 1 69 ? -8.195 9.094 13.172 1 98.62 69 SER B O 1
ATOM 1431 N N . LEU B 1 70 ? -6.328 8.891 14.383 1 98.69 70 LEU B N 1
ATOM 1432 C CA . LEU B 1 70 ? -5.828 7.715 13.68 1 98.69 70 LEU B CA 1
ATOM 1433 C C . LEU B 1 70 ? -5.648 6.543 14.641 1 98.69 70 LEU B C 1
ATOM 1435 O O . LEU B 1 70 ? -5.102 6.711 15.734 1 98.69 70 LEU B O 1
ATOM 1439 N N . SER B 1 71 ? -6.098 5.406 14.258 1 98.44 71 SER B N 1
ATOM 1440 C CA . SER B 1 71 ? -5.914 4.176 15.016 1 98.44 71 SER B CA 1
ATOM 1441 C C . SER B 1 71 ? -5.629 2.996 14.094 1 98.44 71 SER B C 1
ATOM 1443 O O . SER B 1 71 ? -5.949 3.039 12.898 1 98.44 71 SER B O 1
ATOM 1445 N N . THR B 1 72 ? -5.066 1.957 14.727 1 98 72 THR B N 1
ATOM 1446 C CA . THR B 1 72 ? -4.785 0.735 13.977 1 98 72 THR B CA 1
ATOM 1447 C C . THR B 1 72 ? -6.008 0.298 13.172 1 98 72 THR B C 1
ATOM 1449 O O . THR B 1 72 ? -7.117 0.24 13.711 1 98 72 THR B O 1
ATOM 1452 N N . GLY B 1 73 ? -5.793 0.056 11.883 1 98.38 73 GLY B N 1
ATOM 1453 C CA . GLY B 1 73 ? -6.895 -0.386 11.039 1 98.38 73 GLY B CA 1
ATOM 1454 C C . GLY B 1 73 ? -7.512 0.737 10.234 1 98.38 73 GLY B C 1
ATOM 1455 O O . GLY B 1 73 ? -8.281 0.487 9.305 1 98.38 73 GLY B O 1
ATOM 1456 N N . ASP B 1 74 ? -7.16 1.962 10.586 1 98.88 74 ASP B N 1
ATOM 1457 C CA . ASP B 1 74 ? -7.629 3.092 9.781 1 98.88 74 ASP B CA 1
ATOM 1458 C C . ASP B 1 74 ? -6.863 3.184 8.469 1 98.88 74 ASP B C 1
ATOM 1460 O O . ASP B 1 74 ? -5.648 2.965 8.43 1 98.88 74 ASP B O 1
ATOM 1464 N N . TRP B 1 75 ? -7.559 3.508 7.41 1 98.94 75 TRP B N 1
ATOM 1465 C CA . TRP B 1 75 ? -7.004 3.832 6.098 1 98.94 75 TRP B CA 1
ATOM 1466 C C . TRP B 1 75 ? -7.559 5.156 5.582 1 98.94 75 TRP B C 1
ATOM 1468 O O . TRP B 1 75 ? -8.742 5.449 5.758 1 98.94 75 TRP B O 1
ATOM 1478 N N . LEU B 1 76 ? -6.68 5.957 4.926 1 98.88 76 LEU B N 1
ATOM 1479 C CA . LEU B 1 76 ? -7.043 7.273 4.414 1 98.88 76 LEU B CA 1
ATOM 1480 C C . LEU B 1 76 ? -6.59 7.438 2.967 1 98.88 76 LEU B C 1
ATOM 1482 O O . LEU B 1 76 ? -5.492 7.008 2.602 1 98.88 76 LEU B O 1
ATOM 1486 N N . LYS B 1 77 ? -7.422 8.055 2.223 1 98.88 77 LYS B N 1
ATOM 1487 C CA . LYS B 1 77 ? -6.996 8.688 0.979 1 98.88 77 LYS B CA 1
ATOM 1488 C C . LYS B 1 77 ? -6.934 10.203 1.134 1 98.88 77 LYS B C 1
ATOM 1490 O O . LYS B 1 77 ? -7.867 10.82 1.652 1 98.88 77 LYS B O 1
ATOM 1495 N N . ILE B 1 78 ? -5.883 10.797 0.756 1 98.88 78 ILE B N 1
ATOM 1496 C CA . ILE B 1 78 ? -5.703 12.25 0.799 1 98.88 78 ILE B CA 1
ATOM 1497 C C . ILE B 1 78 ? -5.445 12.781 -0.61 1 98.88 78 ILE B C 1
ATOM 1499 O O . ILE B 1 78 ? -4.508 12.344 -1.282 1 98.88 78 ILE B O 1
ATOM 1503 N N . ALA B 1 79 ? -6.27 13.695 -1.051 1 98.69 79 ALA B N 1
ATOM 1504 C CA . ALA B 1 79 ? -6.156 14.289 -2.381 1 98.69 79 ALA B CA 1
ATOM 1505 C C . ALA B 1 79 ? -4.895 15.141 -2.494 1 98.69 79 ALA B C 1
ATOM 1507 O O . ALA B 1 79 ? -4.395 15.656 -1.492 1 98.69 79 ALA B O 1
ATOM 1508 N N . PRO B 1 80 ? -4.43 15.32 -3.725 1 98.5 80 PRO B N 1
ATOM 1509 C CA . PRO B 1 80 ? -3.172 16.047 -3.914 1 98.5 80 PRO B CA 1
ATOM 1510 C C . PRO B 1 80 ? -3.191 17.438 -3.273 1 98.5 80 PRO B C 1
ATOM 1512 O O . PRO B 1 80 ? -2.205 17.844 -2.658 1 98.5 80 PRO B O 1
ATOM 1515 N N . ALA B 1 81 ? -4.285 18.125 -3.271 1 97.44 81 ALA B N 1
ATOM 1516 C CA . ALA B 1 81 ? -4.32 19.516 -2.865 1 97.44 81 ALA B CA 1
ATOM 1517 C C . ALA B 1 81 ? -4.379 19.656 -1.346 1 97.44 81 ALA B C 1
ATOM 1519 O O . ALA B 1 81 ? -4.148 20.734 -0.798 1 97.44 81 ALA B O 1
ATOM 1520 N N . ALA B 1 82 ? -4.766 18.625 -0.652 1 98.44 82 ALA B N 1
ATOM 1521 C CA . ALA B 1 82 ? -4.938 18.688 0.797 1 98.44 82 ALA B CA 1
ATOM 1522 C C . ALA B 1 82 ? -3.6 18.906 1.499 1 98.44 82 ALA B C 1
ATOM 1524 O O . ALA B 1 82 ? -2.611 18.234 1.188 1 98.44 82 ALA B O 1
ATOM 1525 N N . LYS B 1 83 ? -3.615 19.859 2.352 1 98.5 83 LYS B N 1
ATOM 1526 C CA . LYS B 1 83 ? -2.469 20.047 3.24 1 98.5 83 LYS B CA 1
ATOM 1527 C C . LYS B 1 83 ? -2.553 19.109 4.441 1 98.5 83 LYS B C 1
ATOM 1529 O O . LYS B 1 83 ? -3.576 19.062 5.129 1 98.5 83 LYS B O 1
ATOM 1534 N N . ARG B 1 84 ? -1.415 18.375 4.73 1 98.56 84 ARG B N 1
ATOM 1535 C CA . ARG B 1 84 ? -1.514 17.359 5.766 1 98.56 84 ARG B CA 1
ATOM 1536 C C . ARG B 1 84 ? -0.263 17.344 6.641 1 98.56 84 ARG B C 1
ATOM 1538 O O . ARG B 1 84 ? 0.825 17.688 6.18 1 98.56 84 ARG B O 1
ATOM 1545 N N . GLN B 1 85 ? -0.481 17 7.836 1 98.69 85 GLN B N 1
ATOM 1546 C CA . GLN B 1 85 ? 0.563 16.734 8.82 1 98.69 85 GLN B CA 1
ATOM 1547 C C . GLN B 1 85 ? 0.17 15.602 9.758 1 98.69 85 GLN B C 1
ATOM 1549 O O . GLN B 1 85 ? -0.979 15.523 10.203 1 98.69 85 GLN B O 1
ATOM 1554 N N . PHE B 1 86 ? 1.162 14.727 10.086 1 98.69 86 PHE B N 1
ATOM 1555 C CA . PHE B 1 86 ? 0.874 13.555 10.898 1 98.69 86 PHE B CA 1
ATOM 1556 C C . PHE B 1 86 ? 1.573 13.641 12.25 1 98.69 86 PHE B C 1
ATOM 1558 O O . PHE B 1 86 ? 2.686 14.164 12.344 1 98.69 86 PHE B O 1
ATOM 1565 N N . PHE B 1 87 ? 0.947 13.062 13.242 1 98.75 87 PHE B N 1
ATOM 1566 C CA . PHE B 1 87 ? 1.43 13.062 14.617 1 98.75 87 PHE B CA 1
ATOM 1567 C C . PHE B 1 87 ? 1.25 11.688 15.25 1 98.75 87 PHE B C 1
ATOM 1569 O O . PHE B 1 87 ? 0.207 11.055 15.086 1 98.75 87 PHE B O 1
ATOM 1576 N N . ALA B 1 88 ? 2.336 11.266 16.016 1 98.69 88 ALA B N 1
ATOM 1577 C CA . ALA B 1 88 ? 2.123 10.172 16.969 1 98.69 88 ALA B CA 1
ATOM 1578 C C . ALA B 1 88 ? 1.415 10.672 18.219 1 98.69 88 ALA B C 1
ATOM 1580 O O . ALA B 1 88 ? 1.384 11.875 18.484 1 98.69 88 ALA B O 1
ATOM 1581 N N . SER B 1 89 ? 0.786 9.781 18.875 1 98.12 89 SER B N 1
ATOM 1582 C CA . SER B 1 89 ? 0.263 10.133 20.188 1 98.12 89 SER B CA 1
ATOM 1583 C C . SER B 1 89 ? 1.392 10.438 21.172 1 98.12 89 SER B C 1
ATOM 1585 O O . SER B 1 89 ? 2.555 10.133 20.906 1 98.12 89 SER B O 1
ATOM 1587 N N . ASP B 1 90 ? 0.961 11.016 22.328 1 96.81 90 ASP B N 1
ATOM 1588 C CA . ASP B 1 90 ? 1.96 11.375 23.328 1 96.81 90 ASP B CA 1
ATOM 1589 C C . ASP B 1 90 ? 2.498 10.133 24.031 1 96.81 90 ASP B C 1
ATOM 1591 O O . ASP B 1 90 ? 3.637 10.125 24.5 1 96.81 90 ASP B O 1
ATOM 1595 N N . ILE B 1 91 ? 1.789 9.055 24.047 1 96.44 91 ILE B N 1
ATOM 1596 C CA . ILE B 1 91 ? 2.135 7.953 24.938 1 96.44 91 ILE B CA 1
ATOM 1597 C C . ILE B 1 91 ? 2.521 6.723 24.125 1 96.44 91 ILE B C 1
ATOM 1599 O O . ILE B 1 91 ? 3.086 5.766 24.656 1 96.44 91 ILE B O 1
ATOM 1603 N N . SER B 1 92 ? 2.16 6.754 22.906 1 96.75 92 SER B N 1
ATOM 1604 C CA . SER B 1 92 ? 2.49 5.625 22.047 1 96.75 92 SER B CA 1
ATOM 1605 C C . SER B 1 92 ? 3.004 6.094 20.688 1 96.75 92 SER B C 1
ATOM 1607 O O . SER B 1 92 ? 2.592 7.145 20.188 1 96.75 92 SER B O 1
ATOM 1609 N N . GLY B 1 93 ? 3.934 5.332 20.094 1 97.5 93 GLY B N 1
ATOM 1610 C CA . GLY B 1 93 ? 4.316 5.562 18.719 1 97.5 93 GLY B CA 1
ATOM 1611 C C . GLY B 1 93 ? 3.223 5.211 17.719 1 97.5 93 GLY B C 1
ATOM 1612 O O . GLY B 1 93 ? 2.123 4.816 18.125 1 97.5 93 GLY B O 1
ATOM 1613 N N . ILE B 1 94 ? 3.447 5.406 16.516 1 98.44 94 ILE B N 1
ATOM 1614 C CA . ILE B 1 94 ? 2.529 5.023 15.453 1 98.44 94 ILE B CA 1
ATOM 1615 C C . ILE B 1 94 ? 3.318 4.496 14.258 1 98.44 94 ILE B C 1
ATOM 1617 O O . ILE B 1 94 ? 4.379 5.027 13.922 1 98.44 94 ILE B O 1
ATOM 1621 N N . THR B 1 95 ? 2.891 3.391 13.703 1 98.19 95 THR B N 1
ATOM 1622 C CA . THR B 1 95 ? 3.447 2.832 12.477 1 98.19 95 THR B CA 1
ATOM 1623 C C . THR B 1 95 ? 2.428 2.891 11.344 1 98.19 95 THR B C 1
ATOM 1625 O O . THR B 1 95 ? 1.259 2.549 11.531 1 98.19 95 THR B O 1
ATOM 1628 N N . TYR B 1 96 ? 2.852 3.42 10.211 1 98.69 96 TYR B N 1
ATOM 1629 C CA . TYR B 1 96 ? 1.922 3.533 9.086 1 98.69 96 TYR B CA 1
ATOM 1630 C C . TYR B 1 96 ? 2.641 3.336 7.762 1 98.69 96 TYR B C 1
ATOM 1632 O O . TYR B 1 96 ? 3.863 3.48 7.684 1 98.69 96 TYR B O 1
ATOM 1640 N N . ILE B 1 97 ? 1.938 2.924 6.812 1 98.88 97 ILE B N 1
ATOM 1641 C CA . ILE B 1 97 ? 2.379 2.869 5.422 1 98.88 97 ILE B CA 1
ATOM 1642 C C . ILE B 1 97 ? 1.844 4.082 4.66 1 98.88 97 ILE B C 1
ATOM 1644 O O . ILE B 1 97 ? 0.72 4.527 4.902 1 98.88 97 ILE B O 1
ATOM 1648 N N . CYS B 1 98 ? 2.637 4.707 3.834 1 98.94 98 CYS B N 1
ATOM 1649 C CA . CYS B 1 98 ? 2.225 5.734 2.885 1 98.94 98 CYS B CA 1
ATOM 1650 C C . CYS B 1 98 ? 2.449 5.277 1.45 1 98.94 98 CYS B C 1
ATOM 1652 O O . CYS B 1 98 ? 3.561 4.891 1.084 1 98.94 98 CYS B O 1
ATOM 1654 N N . ILE B 1 99 ? 1.417 5.219 0.661 1 98.94 99 ILE B N 1
ATOM 1655 C CA . ILE B 1 99 ? 1.437 4.859 -0.753 1 98.94 99 ILE B CA 1
ATOM 1656 C C . ILE B 1 99 ? 1.128 6.09 -1.604 1 98.94 99 ILE B C 1
ATOM 1658 O O . ILE B 1 99 ? 0.032 6.648 -1.521 1 98.94 99 ILE B O 1
ATOM 1662 N N . GLN B 1 100 ? 2.078 6.551 -2.316 1 98.88 100 GLN B N 1
ATOM 1663 C CA . GLN B 1 100 ? 1.945 7.691 -3.217 1 98.88 100 GLN B CA 1
ATOM 1664 C C . GLN B 1 100 ? 1.768 7.234 -4.66 1 98.88 100 GLN B C 1
ATOM 1666 O O . GLN B 1 100 ? 2.592 6.484 -5.188 1 98.88 100 GLN B O 1
ATOM 1671 N N . VAL B 1 101 ? 0.681 7.629 -5.34 1 98.94 101 VAL B N 1
ATOM 1672 C CA . VAL B 1 101 ? 0.354 7.254 -6.715 1 98.94 101 VAL B CA 1
ATOM 1673 C C . VAL B 1 101 ? -0.161 8.477 -7.473 1 98.94 101 VAL B C 1
ATOM 1675 O O . VAL B 1 101 ? -0.728 9.391 -6.875 1 98.94 101 VAL B O 1
ATOM 1678 N N . LYS B 1 102 ? -0.008 8.484 -8.812 1 98.88 102 LYS B N 1
ATOM 1679 C CA . LYS B 1 102 ? -0.588 9.586 -9.578 1 98.88 102 LYS B CA 1
ATOM 1680 C C . LYS B 1 102 ? -2.113 9.523 -9.562 1 98.88 102 LYS B C 1
ATOM 1682 O O . LYS B 1 102 ? -2.703 8.508 -9.93 1 98.88 102 LYS B O 1
ATOM 1687 N N . GLU B 1 103 ? -2.688 10.625 -9.141 1 98.81 103 GLU B N 1
ATOM 1688 C CA . GLU B 1 103 ? -4.145 10.68 -9.109 1 98.81 103 GLU B CA 1
ATOM 1689 C C . GLU B 1 103 ? -4.738 10.367 -10.484 1 98.81 103 GLU B C 1
ATOM 1691 O O . GLU B 1 103 ? -4.238 10.844 -11.5 1 98.81 103 GLU B O 1
ATOM 1696 N N . ASN B 1 104 ? -5.793 9.523 -10.539 1 98.69 104 ASN B N 1
ATOM 1697 C CA . ASN B 1 104 ? -6.59 9.188 -11.711 1 98.69 104 ASN B CA 1
ATOM 1698 C C . ASN B 1 104 ? -5.781 8.383 -12.727 1 98.69 104 ASN B C 1
ATOM 1700 O O . ASN B 1 104 ? -6.09 8.391 -13.922 1 98.69 104 ASN B O 1
ATOM 1704 N N . SER B 1 105 ? -4.727 7.719 -12.273 1 98.75 105 SER B N 1
ATOM 1705 C CA . SER B 1 105 ? -3.863 7.016 -13.219 1 98.75 105 SER B CA 1
ATOM 1706 C C . SER B 1 105 ? -4.352 5.59 -13.453 1 98.75 105 SER B C 1
ATOM 1708 O O . SER B 1 105 ? -3.986 4.965 -14.453 1 98.75 105 SER B O 1
ATOM 1710 N N . LEU B 1 106 ? -5.039 4.992 -12.508 1 98.62 106 LEU B N 1
ATOM 1711 C CA . LEU B 1 106 ? -5.473 3.607 -12.656 1 98.62 106 LEU B CA 1
ATOM 1712 C C . LEU B 1 106 ? -6.625 3.496 -13.648 1 98.62 106 LEU B C 1
ATOM 1714 O O . LEU B 1 106 ? -7.66 4.148 -13.477 1 98.62 106 LEU B O 1
ATOM 1718 N N . GLU B 1 107 ? -6.48 2.717 -14.656 1 97.75 107 GLU B N 1
ATOM 1719 C CA . GLU B 1 107 ? -7.5 2.58 -15.688 1 97.75 107 GLU B CA 1
ATOM 1720 C C . GLU B 1 107 ? -8.391 1.367 -15.43 1 97.75 107 GLU B C 1
ATOM 1722 O O . GLU B 1 107 ? -9.617 1.458 -15.531 1 97.75 107 GLU B O 1
ATOM 1727 N N . HIS B 1 108 ? -7.832 0.214 -15.234 1 97.06 108 HIS B N 1
ATOM 1728 C CA . HIS B 1 108 ? -8.469 -1.061 -14.922 1 97.06 108 HIS B CA 1
ATOM 1729 C C . HIS B 1 108 ? -7.793 -1.738 -13.734 1 97.06 108 HIS B C 1
ATOM 1731 O O . HIS B 1 108 ? -6.621 -1.487 -13.461 1 97.06 108 HIS B O 1
ATOM 1737 N N . PHE B 1 109 ? -8.586 -2.48 -13.055 1 96.5 109 PHE B N 1
ATOM 1738 C CA . PHE B 1 109 ? -7.984 -3.186 -11.93 1 96.5 109 PHE B CA 1
ATOM 1739 C C . PHE B 1 109 ? -8.688 -4.516 -11.688 1 96.5 109 PHE B C 1
ATOM 1741 O O . PHE B 1 109 ? -9.766 -4.762 -12.234 1 96.5 109 PHE B O 1
ATOM 1748 N N . THR B 1 110 ? -8.102 -5.363 -10.922 1 95.88 110 THR B N 1
ATOM 1749 C CA . THR B 1 110 ? -8.633 -6.672 -10.555 1 95.88 110 THR B CA 1
ATOM 1750 C C . THR B 1 110 ? -9.086 -7.441 -11.789 1 95.88 110 THR B C 1
ATOM 1752 O O . THR B 1 110 ? -8.273 -7.73 -12.68 1 95.88 110 THR B O 1
ATOM 1755 N N . ALA B 1 111 ? -10.312 -7.891 -11.867 1 94.25 111 ALA B N 1
ATOM 1756 C CA . ALA B 1 111 ? -10.789 -8.773 -12.93 1 94.25 111 ALA B CA 1
ATOM 1757 C C . ALA B 1 111 ? -10.656 -8.102 -14.297 1 94.25 111 ALA B C 1
ATOM 1759 O O . ALA B 1 111 ? -10.391 -8.766 -15.297 1 94.25 111 ALA B O 1
ATOM 1760 N N . GLU B 1 112 ? -10.797 -6.75 -14.359 1 96.56 112 GLU B N 1
ATOM 1761 C CA . GLU B 1 112 ? -10.758 -6.023 -15.625 1 96.56 112 GLU B CA 1
ATOM 1762 C C . GLU B 1 112 ? -9.336 -5.965 -16.188 1 96.56 112 GLU B C 1
ATOM 1764 O O . GLU B 1 112 ? -9.148 -5.738 -17.375 1 96.56 112 GLU B O 1
ATOM 1769 N N . ASP B 1 113 ? -8.328 -6.133 -15.305 1 98.12 113 ASP B N 1
ATOM 1770 C CA . ASP B 1 113 ? -6.938 -6.07 -15.734 1 98.12 113 ASP B CA 1
ATOM 1771 C C . ASP B 1 113 ? -6.301 -7.457 -15.734 1 98.12 113 ASP B C 1
ATOM 1773 O O . ASP B 1 113 ? -5.277 -7.68 -16.391 1 98.12 113 ASP B O 1
ATOM 1777 N N . ALA B 1 114 ? -6.852 -8.375 -15.008 1 96.94 114 ALA B N 1
ATOM 1778 C CA . ALA B 1 114 ? -6.281 -9.703 -14.82 1 96.94 114 ALA B CA 1
ATOM 1779 C C . ALA B 1 114 ? -6.418 -10.547 -16.078 1 96.94 114 ALA B C 1
ATOM 1781 O O . ALA B 1 114 ? -7.406 -10.43 -16.812 1 96.94 114 ALA B O 1
ATOM 1782 N N . VAL B 1 115 ? -5.461 -11.398 -16.359 1 97.62 115 VAL B N 1
ATOM 1783 C CA . VAL B 1 115 ? -5.48 -12.461 -17.359 1 97.62 115 VAL B CA 1
ATOM 1784 C C . VAL B 1 115 ? -5.258 -13.812 -16.672 1 97.62 115 VAL B C 1
ATOM 1786 O O . VAL B 1 115 ? -4.152 -14.109 -16.219 1 97.62 115 VAL B O 1
ATOM 1789 N N . ILE B 1 116 ? -6.34 -14.648 -16.609 1 94.75 116 ILE B N 1
ATOM 1790 C CA . ILE B 1 116 ? -6.246 -15.961 -15.977 1 94.75 116 ILE B CA 1
ATOM 1791 C C . ILE B 1 116 ? -5.59 -16.953 -16.938 1 94.75 116 ILE B C 1
ATOM 1793 O O . ILE B 1 116 ? -5.926 -17 -18.125 1 94.75 116 ILE B O 1
ATOM 1797 N N . GLY B 1 117 ? -4.578 -17.625 -16.484 1 80.69 117 GLY B N 1
ATOM 1798 C CA . GLY B 1 117 ? -3.924 -18.547 -17.406 1 80.69 117 GLY B CA 1
ATOM 1799 C C . GLY B 1 117 ? -3.354 -19.766 -16.703 1 80.69 117 GLY B C 1
ATOM 1800 O O . GLY B 1 117 ? -3.207 -19.781 -15.484 1 80.69 117 GLY B O 1
#